Protein AF-A0A520G4I6-F1 (afdb_monomer_lite)

Foldseek 3Di:
DWDADPPPRATHDPPDQAGPPPRDGDPPPPVPPPPPPDDPPPDDPDPPDDDDPCPPPPVVVVVVVVVVVVVVVVCVVVVVVVVVVPPPPPPVVVVVVVVVPPDPDDDDDDDDDDDDDDDDDDDDDDDDDDDDDDDDPDDPDDDDDDDDDDDDDDPDDPPPPDDDDDDDDDDDDDDDPDPDDPPDDPPDQLVVLVPDDPVSSLVSSQVSLPDPSNVPPPVSVVSVVVVVVCVVVPPVVVVPD

Structure (mmCIF, N/CA/C/O backbone):
data_AF-A0A520G4I6-F1
#
_entry.id   AF-A0A520G4I6-F1
#
loop_
_atom_site.group_PDB
_atom_site.id
_atom_site.type_symbol
_atom_site.label_atom_id
_atom_site.label_alt_id
_atom_site.label_comp_id
_atom_site.label_asym_id
_atom_site.label_entity_id
_atom_site.label_seq_id
_atom_site.pdbx_PDB_ins_code
_atom_site.Cartn_x
_atom_site.Cartn_y
_atom_site.Cartn_z
_atom_site.occupancy
_atom_site.B_iso_or_equiv
_atom_site.auth_seq_id
_atom_site.auth_comp_id
_atom_site.auth_asym_id
_atom_site.auth_atom_id
_atom_site.pdbx_PDB_model_num
ATOM 1 N N . MET A 1 1 ? 2.247 8.047 -32.948 1.00 76.88 1 MET A N 1
ATOM 2 C CA . MET A 1 1 ? 1.991 6.633 -33.306 1.00 76.88 1 MET A CA 1
ATOM 3 C C . MET A 1 1 ? 1.927 5.813 -32.008 1.00 76.88 1 MET A C 1
ATOM 5 O O . MET A 1 1 ? 1.990 6.388 -30.924 1.00 76.88 1 MET A O 1
ATOM 9 N N . SER A 1 2 ? 1.639 4.517 -32.052 1.00 90.56 2 SER A N 1
ATOM 10 C CA . SER A 1 2 ? 1.646 3.673 -30.847 1.00 90.56 2 SER A CA 1
ATOM 11 C C . SER A 1 2 ? 2.101 2.284 -31.247 1.00 90.56 2 SER A C 1
ATOM 13 O O . SER A 1 2 ? 1.619 1.784 -32.264 1.00 90.56 2 SER A O 1
ATOM 15 N N . VAL A 1 3 ? 2.956 1.645 -30.451 1.00 93.50 3 VAL A N 1
ATOM 16 C CA . VAL A 1 3 ? 3.490 0.313 -30.762 1.00 93.50 3 VAL A CA 1
ATOM 17 C C . VAL A 1 3 ? 2.710 -0.748 -29.990 1.00 93.50 3 VAL A C 1
ATOM 19 O O . VAL A 1 3 ? 2.592 -0.690 -28.763 1.00 93.50 3 VAL A O 1
ATOM 22 N N . VAL A 1 4 ? 2.152 -1.727 -30.698 1.00 95.19 4 VAL A N 1
ATOM 23 C CA . VAL A 1 4 ? 1.406 -2.839 -30.090 1.00 95.19 4 VAL A CA 1
ATOM 24 C C . VAL A 1 4 ? 2.370 -3.984 -29.788 1.00 95.19 4 VAL A C 1
ATOM 26 O O . VAL A 1 4 ? 3.192 -4.348 -30.621 1.00 95.19 4 VAL A O 1
ATOM 29 N N . CYS A 1 5 ? 2.311 -4.539 -28.578 1.00 95.50 5 CYS A N 1
ATOM 30 C CA . CYS A 1 5 ? 3.187 -5.645 -28.201 1.00 95.50 5 CYS A CA 1
ATOM 31 C C . CYS A 1 5 ? 2.763 -6.952 -28.882 1.00 95.50 5 CYS A C 1
ATOM 33 O O . CYS A 1 5 ? 1.648 -7.420 -28.669 1.00 95.50 5 CYS A O 1
ATOM 35 N N . ASN A 1 6 ? 3.688 -7.604 -29.587 1.00 94.94 6 ASN A N 1
ATOM 36 C CA . ASN A 1 6 ? 3.430 -8.885 -30.258 1.00 94.94 6 ASN A CA 1
ATOM 37 C C . ASN A 1 6 ? 3.168 -10.058 -29.294 1.00 94.94 6 ASN A C 1
ATOM 39 O O . ASN A 1 6 ? 2.663 -11.088 -29.718 1.00 94.94 6 ASN A O 1
ATOM 43 N N . ALA A 1 7 ? 3.513 -9.927 -28.006 1.00 94.94 7 ALA A N 1
ATOM 44 C CA . ALA A 1 7 ? 3.329 -10.998 -27.023 1.00 94.94 7 ALA A CA 1
ATOM 45 C C . ALA A 1 7 ? 1.973 -10.943 -26.304 1.00 94.94 7 ALA A C 1
ATOM 47 O O . ALA A 1 7 ? 1.373 -11.981 -26.057 1.00 94.94 7 ALA A O 1
ATOM 48 N N . CYS A 1 8 ? 1.505 -9.748 -25.928 1.00 96.38 8 CYS A N 1
ATOM 49 C CA . CYS A 1 8 ? 0.290 -9.583 -25.117 1.00 96.38 8 CYS A CA 1
ATOM 50 C C . CYS A 1 8 ? -0.726 -8.600 -25.710 1.00 96.38 8 CYS A C 1
ATOM 52 O O . CYS A 1 8 ? -1.696 -8.253 -25.040 1.00 96.38 8 CYS A O 1
ATOM 54 N N . SER A 1 9 ? -0.513 -8.102 -26.933 1.00 96.00 9 SER A N 1
ATOM 55 C CA . SER A 1 9 ? -1.392 -7.155 -27.644 1.00 96.00 9 SER A CA 1
ATOM 56 C C . SER A 1 9 ? -1.667 -5.821 -26.930 1.00 96.00 9 SER A C 1
ATOM 58 O O . SER A 1 9 ? -2.514 -5.039 -27.351 1.00 96.00 9 SER A O 1
ATOM 60 N N . THR A 1 10 ? -0.920 -5.501 -25.870 1.00 97.00 10 THR A N 1
ATOM 61 C CA . THR A 1 10 ? -1.046 -4.214 -25.175 1.00 97.00 10 THR A CA 1
ATOM 62 C C . THR A 1 10 ? -0.511 -3.083 -26.058 1.00 97.00 10 THR A C 1
ATOM 64 O O . THR A 1 10 ? 0.589 -3.194 -26.607 1.00 97.00 10 THR A O 1
ATOM 67 N N . ARG A 1 11 ? -1.267 -1.985 -26.184 1.00 96.44 11 ARG A N 1
ATOM 68 C CA . ARG A 1 11 ? -0.860 -0.762 -26.895 1.00 96.44 11 ARG A CA 1
ATOM 69 C C . ARG A 1 11 ? 0.094 0.060 -26.016 1.00 96.44 11 ARG A C 1
ATOM 71 O O . ARG A 1 11 ? -0.258 0.416 -24.897 1.00 96.44 11 ARG A O 1
ATOM 78 N N . ASN A 1 12 ? 1.286 0.369 -26.522 1.00 95.62 12 ASN A N 1
ATOM 79 C CA . ASN A 1 12 ? 2.331 1.121 -25.819 1.00 95.62 12 ASN A CA 1
ATOM 80 C C . ASN A 1 12 ? 2.580 2.476 -26.493 1.00 95.62 12 ASN A C 1
ATOM 82 O O . ASN A 1 12 ? 2.242 2.692 -27.660 1.00 95.62 12 ASN A O 1
ATOM 86 N N . ARG A 1 13 ? 3.192 3.394 -25.744 1.00 94.56 13 ARG A N 1
ATOM 87 C CA . ARG A 1 13 ? 3.600 4.716 -26.234 1.00 94.56 13 ARG A CA 1
ATOM 88 C C . ARG A 1 13 ? 4.773 4.586 -27.214 1.00 94.56 13 ARG A C 1
ATOM 90 O O . ARG A 1 13 ? 5.622 3.714 -27.035 1.00 94.56 13 ARG A O 1
ATOM 97 N N . ASP A 1 14 ? 4.845 5.457 -28.218 1.00 89.19 14 ASP A N 1
ATOM 98 C CA . ASP A 1 14 ? 6.021 5.527 -29.093 1.00 89.19 14 ASP A CA 1
ATOM 99 C C . ASP A 1 14 ? 7.285 5.806 -28.281 1.00 89.19 14 ASP A C 1
ATOM 101 O O . ASP A 1 14 ? 7.300 6.699 -27.433 1.00 89.19 14 ASP A O 1
ATOM 105 N N . GLY A 1 15 ? 8.335 5.020 -28.520 1.00 85.69 15 GLY A N 1
ATOM 106 C CA . GLY A 1 15 ? 9.592 5.092 -27.772 1.00 85.69 15 GLY A CA 1
ATOM 107 C C . GLY A 1 15 ? 9.616 4.286 -26.468 1.00 85.69 15 GLY A C 1
ATOM 108 O O . GLY A 1 15 ? 10.622 4.320 -25.756 1.00 85.69 15 GLY A O 1
ATOM 109 N N . ALA A 1 16 ? 8.557 3.538 -26.136 1.00 92.38 16 ALA A N 1
ATOM 110 C CA . ALA A 1 16 ? 8.596 2.602 -25.016 1.00 92.38 16 ALA A CA 1
ATOM 111 C C . ALA A 1 16 ? 9.631 1.491 -25.276 1.00 92.38 16 ALA A C 1
ATOM 113 O O . ALA A 1 16 ? 9.552 0.768 -26.267 1.00 92.38 16 ALA A O 1
ATOM 114 N N . LYS A 1 17 ? 10.592 1.333 -24.358 1.00 93.81 17 LYS A N 1
ATOM 115 C CA . LYS A 1 17 ? 11.604 0.262 -24.424 1.00 93.81 17 LYS A CA 1
ATOM 116 C C . LYS A 1 17 ? 11.034 -1.106 -24.026 1.00 93.81 17 LYS A C 1
ATOM 118 O O . LYS A 1 17 ? 11.514 -2.136 -24.499 1.00 93.81 17 LYS A O 1
ATOM 123 N N . PHE A 1 18 ? 10.005 -1.107 -23.175 1.00 95.31 18 PHE A N 1
ATOM 124 C CA . PHE A 1 18 ? 9.371 -2.295 -22.603 1.00 95.31 18 PHE A CA 1
ATOM 125 C C . PHE A 1 18 ? 7.849 -2.188 -22.666 1.00 95.31 18 PHE A C 1
ATOM 127 O O . PHE A 1 18 ? 7.294 -1.088 -22.619 1.00 95.31 18 PHE A O 1
ATOM 134 N N . CYS A 1 19 ? 7.174 -3.332 -22.775 1.00 96.44 19 CYS A N 1
ATOM 135 C CA . CYS A 1 19 ? 5.722 -3.376 -22.817 1.00 96.44 19 CYS A CA 1
ATOM 136 C C . CYS A 1 19 ? 5.123 -3.196 -21.419 1.00 96.44 19 CYS A C 1
ATOM 138 O O . CYS A 1 19 ? 5.511 -3.905 -20.494 1.00 96.44 19 CYS A O 1
ATOM 140 N N . LEU A 1 20 ? 4.119 -2.327 -21.284 1.00 96.50 20 LEU A N 1
ATOM 141 C CA . LEU A 1 20 ? 3.404 -2.109 -20.021 1.00 96.50 20 LEU A CA 1
ATOM 142 C C . LEU A 1 20 ? 2.655 -3.352 -19.513 1.00 96.50 20 LEU A C 1
ATOM 144 O O . LEU A 1 20 ? 2.484 -3.500 -18.311 1.00 96.50 20 LEU A O 1
ATOM 148 N N . GLY A 1 21 ? 2.207 -4.236 -20.410 1.00 96.56 21 GLY A N 1
ATOM 149 C CA . GLY A 1 21 ? 1.429 -5.417 -20.030 1.00 96.56 21 GLY A CA 1
ATOM 150 C C . GLY A 1 21 ? 2.285 -6.593 -19.559 1.00 96.56 21 GLY A C 1
ATOM 151 O O . GLY A 1 21 ? 1.969 -7.225 -18.561 1.00 96.56 21 GLY A O 1
ATOM 152 N N . CYS A 1 22 ? 3.366 -6.908 -20.280 1.00 96.12 22 CYS A N 1
ATOM 153 C CA . CYS A 1 22 ? 4.157 -8.125 -20.042 1.00 96.12 22 CYS A CA 1
ATOM 154 C C . CYS A 1 22 ? 5.646 -7.880 -19.759 1.00 96.12 22 CYS A C 1
ATOM 156 O O . CYS A 1 22 ? 6.406 -8.840 -19.668 1.00 96.12 22 CYS A O 1
ATOM 158 N N . ALA A 1 23 ? 6.081 -6.618 -19.691 1.00 96.44 23 ALA A N 1
ATOM 159 C CA . ALA A 1 23 ? 7.468 -6.202 -19.462 1.00 96.44 23 ALA A CA 1
ATOM 160 C C . ALA A 1 23 ? 8.515 -6.715 -20.479 1.00 96.44 23 ALA A C 1
ATOM 162 O O . ALA A 1 23 ? 9.711 -6.487 -20.301 1.00 96.44 23 ALA A O 1
ATOM 163 N N . ARG A 1 24 ? 8.111 -7.356 -21.587 1.00 94.88 24 ARG A N 1
ATOM 164 C CA . ARG A 1 24 ? 9.044 -7.749 -22.658 1.00 94.88 24 ARG A CA 1
ATOM 165 C C . ARG A 1 24 ? 9.550 -6.531 -23.434 1.00 94.88 24 ARG A C 1
ATOM 167 O O . ARG A 1 24 ? 8.826 -5.549 -23.614 1.00 94.88 24 ARG A O 1
ATOM 174 N N . ARG A 1 25 ? 10.792 -6.615 -23.920 1.00 94.31 25 ARG A N 1
ATOM 175 C CA . ARG A 1 25 ? 11.421 -5.601 -24.780 1.00 94.31 25 ARG A CA 1
ATOM 176 C C . ARG A 1 25 ? 10.700 -5.533 -26.130 1.00 94.31 25 ARG A C 1
ATOM 178 O O . ARG A 1 25 ? 10.407 -6.578 -26.710 1.00 94.31 25 ARG A O 1
ATOM 185 N N . LEU A 1 26 ? 10.407 -4.327 -26.622 1.00 94.69 26 LEU A N 1
ATOM 186 C CA . LEU A 1 26 ? 9.792 -4.158 -27.943 1.00 94.69 26 LEU A CA 1
ATOM 187 C C . LEU A 1 26 ? 10.872 -4.236 -29.044 1.00 94.69 26 LEU A C 1
ATOM 189 O O . LEU A 1 26 ? 11.939 -3.641 -28.871 1.00 94.69 26 LEU A O 1
ATOM 193 N N . PRO A 1 27 ? 10.624 -4.972 -30.145 1.00 81.19 27 PRO A N 1
ATOM 194 C CA . PRO A 1 27 ? 11.639 -5.291 -31.155 1.00 81.19 27 PRO A CA 1
ATOM 195 C C . PRO A 1 27 ? 12.125 -4.085 -31.976 1.00 81.19 27 PRO A C 1
ATOM 197 O O . PRO A 1 27 ? 13.248 -4.116 -32.464 1.00 81.19 27 PRO A O 1
ATOM 200 N N . ASP A 1 28 ? 11.354 -2.998 -32.052 1.00 72.94 28 ASP A N 1
ATOM 201 C CA . ASP A 1 28 ? 11.664 -1.854 -32.926 1.00 72.94 28 ASP A CA 1
ATOM 202 C C . ASP A 1 28 ? 12.416 -0.707 -32.242 1.00 72.94 28 ASP A C 1
ATOM 204 O O . ASP A 1 28 ? 12.567 0.375 -32.810 1.00 72.94 28 ASP A O 1
ATOM 208 N N . PHE A 1 29 ? 12.932 -0.913 -31.027 1.00 70.81 29 PHE A N 1
ATOM 209 C CA . PHE A 1 29 ? 13.867 0.052 -30.449 1.00 70.81 29 PHE A CA 1
ATOM 210 C C . PHE A 1 29 ? 15.261 -0.166 -31.048 1.00 70.81 29 PHE A C 1
ATOM 212 O O . PHE A 1 29 ? 16.173 -0.655 -30.375 1.00 70.81 29 PHE A O 1
ATOM 219 N N . VAL A 1 30 ? 15.423 0.184 -32.326 1.00 68.38 30 VAL A N 1
ATOM 220 C CA . VAL A 1 30 ? 16.742 0.450 -32.898 1.00 68.38 30 VAL A CA 1
ATOM 221 C C . VAL A 1 30 ? 17.208 1.747 -32.235 1.00 68.38 30 VAL A C 1
ATOM 223 O O . VAL A 1 30 ? 16.571 2.781 -32.447 1.00 68.38 30 VAL A O 1
ATOM 226 N N . PRO A 1 31 ? 18.254 1.742 -31.384 1.00 63.41 31 PRO A N 1
ATOM 227 C CA . PRO A 1 31 ? 18.898 2.992 -31.026 1.00 63.41 31 PRO A CA 1
ATOM 228 C C . PRO A 1 31 ? 19.377 3.586 -32.348 1.00 63.41 31 PRO A C 1
ATOM 230 O O . PRO A 1 31 ? 20.293 3.051 -32.969 1.00 63.41 31 PRO A O 1
ATOM 233 N N . GLY A 1 32 ? 18.691 4.621 -32.836 1.00 61.25 32 GLY A N 1
ATOM 234 C CA . GLY A 1 32 ? 19.158 5.345 -34.009 1.00 61.25 32 GLY A CA 1
ATOM 235 C C . GLY A 1 32 ? 20.618 5.742 -33.780 1.00 61.25 32 GLY A C 1
ATOM 236 O O . GLY A 1 32 ? 20.997 5.962 -32.621 1.00 61.25 32 GLY A O 1
ATOM 237 N N . PRO A 1 33 ? 21.452 5.802 -34.834 1.00 61.28 33 PRO A N 1
ATOM 238 C CA . PRO A 1 33 ? 22.791 6.343 -34.689 1.00 61.28 33 PRO A CA 1
ATOM 239 C C . PRO A 1 33 ? 22.634 7.710 -34.037 1.00 61.28 33 PRO A C 1
ATOM 241 O O . PRO A 1 33 ? 21.914 8.575 -34.541 1.00 61.28 33 PRO A O 1
ATOM 244 N N . VAL A 1 34 ? 23.222 7.855 -32.855 1.00 57.81 34 VAL A N 1
ATOM 245 C CA . VAL A 1 34 ? 23.291 9.128 -32.158 1.00 57.81 34 VAL A CA 1
ATOM 246 C C . VAL A 1 34 ? 24.143 10.006 -33.060 1.00 57.81 34 VAL A C 1
ATOM 248 O O . VAL A 1 34 ? 25.364 9.934 -33.029 1.00 57.81 34 VAL A O 1
ATOM 251 N N . VAL A 1 35 ? 23.504 1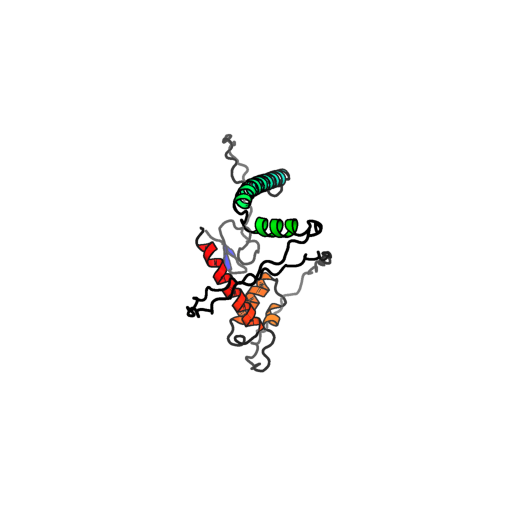0.756 -33.955 1.00 55.53 35 VAL A N 1
ATOM 252 C CA . VAL A 1 35 ? 24.179 11.816 -34.690 1.00 55.53 35 VAL A CA 1
ATOM 253 C C . VAL A 1 35 ? 24.552 12.841 -33.627 1.00 55.53 35 VAL A C 1
ATOM 255 O O . VAL A 1 35 ? 23.703 13.578 -33.123 1.00 55.53 35 VAL A O 1
ATOM 258 N N . GLU A 1 36 ? 25.819 12.797 -33.224 1.00 54.50 36 GLU A N 1
ATOM 259 C CA . GLU A 1 36 ? 26.544 13.814 -32.468 1.00 54.50 36 GLU A CA 1
ATOM 260 C C . GLU A 1 36 ? 26.511 15.134 -33.248 1.00 54.50 36 GLU A C 1
ATOM 262 O O . GLU A 1 36 ? 27.463 15.555 -33.890 1.00 54.50 36 GLU A O 1
ATOM 267 N N . ALA A 1 37 ? 25.360 15.789 -33.229 1.00 54.38 37 ALA A N 1
ATOM 268 C CA . ALA A 1 37 ? 25.197 17.165 -33.656 1.00 54.38 37 ALA A CA 1
ATOM 269 C C . ALA A 1 37 ? 24.437 17.886 -32.547 1.00 54.38 37 ALA A C 1
ATOM 271 O O . ALA A 1 37 ? 23.300 18.329 -32.707 1.00 54.38 37 ALA A O 1
ATOM 272 N N . TRP A 1 38 ? 25.061 17.941 -31.370 1.00 53.41 38 TRP A N 1
ATOM 273 C CA . TRP A 1 38 ? 24.644 18.887 -30.349 1.00 53.41 38 TRP A CA 1
ATOM 274 C C . TRP A 1 38 ? 25.046 20.284 -30.841 1.00 53.41 38 TRP A C 1
ATOM 276 O O . TRP A 1 38 ? 26.231 20.510 -31.095 1.00 53.41 38 TRP A O 1
ATOM 286 N N . PRO A 1 39 ? 24.103 21.228 -31.010 1.00 62.28 39 PRO A N 1
ATOM 287 C CA . PRO A 1 39 ? 24.468 22.624 -31.203 1.00 62.28 39 PRO A CA 1
ATOM 288 C C . PRO A 1 39 ? 25.253 23.113 -29.973 1.00 62.28 39 PRO A C 1
ATOM 290 O O . PRO A 1 39 ? 25.031 22.595 -28.871 1.00 62.28 39 PRO A O 1
ATOM 293 N N . PRO A 1 40 ? 26.156 24.103 -30.121 1.00 55.62 40 PRO A N 1
ATOM 294 C CA . PRO A 1 40 ? 26.860 24.682 -28.987 1.00 55.62 40 PRO A CA 1
ATOM 295 C C . PRO A 1 40 ? 25.833 25.133 -27.952 1.00 55.62 40 PRO A C 1
ATOM 297 O O . PRO A 1 40 ? 24.945 25.943 -28.227 1.00 55.62 40 PRO A O 1
ATOM 300 N N . VAL A 1 41 ? 25.936 24.534 -26.769 1.00 54.97 41 VAL A N 1
ATOM 301 C CA . VAL A 1 41 ? 25.097 24.816 -25.613 1.00 54.97 41 VAL A CA 1
ATOM 302 C C . VAL A 1 41 ? 25.326 26.275 -25.239 1.00 54.97 41 VAL A C 1
ATOM 304 O O . VAL A 1 41 ? 26.306 26.624 -24.587 1.00 54.97 41 VAL A O 1
ATOM 307 N N . VAL A 1 42 ? 24.421 27.146 -25.678 1.00 61.56 42 VAL A N 1
ATOM 308 C CA . VAL A 1 42 ? 24.305 28.492 -25.127 1.00 61.56 42 VAL A CA 1
ATOM 309 C C . VAL A 1 42 ? 23.925 28.302 -23.664 1.00 61.56 42 VAL A C 1
ATOM 311 O O . VAL A 1 42 ? 22.865 27.743 -23.371 1.00 61.56 42 VAL A O 1
ATOM 314 N N . ALA A 1 43 ? 24.823 28.698 -22.760 1.00 47.88 43 ALA A N 1
ATOM 315 C CA . ALA A 1 43 ? 24.643 28.622 -21.318 1.00 47.88 43 ALA A CA 1
ATOM 316 C C . ALA A 1 43 ? 23.304 29.263 -20.931 1.00 47.88 43 ALA A C 1
ATOM 318 O O . ALA A 1 43 ? 23.140 30.483 -20.923 1.00 47.88 43 ALA A O 1
ATOM 319 N N . ARG A 1 44 ? 22.314 28.413 -20.659 1.00 49.53 44 ARG A N 1
ATOM 320 C CA . ARG A 1 44 ? 21.024 28.820 -20.120 1.00 49.53 44 ARG A CA 1
ATOM 321 C C . ARG A 1 44 ? 21.224 28.944 -18.608 1.00 49.53 44 ARG A C 1
ATOM 323 O O . ARG A 1 44 ? 21.682 27.970 -18.013 1.00 49.53 44 ARG A O 1
ATOM 330 N N . PRO A 1 45 ? 20.924 30.098 -17.991 1.00 56.47 45 PRO A N 1
ATOM 331 C CA . PRO A 1 45 ? 21.082 30.263 -16.555 1.00 56.47 45 PRO A CA 1
ATOM 332 C C . PRO A 1 45 ? 20.224 29.232 -15.823 1.00 56.47 45 PRO A C 1
ATOM 334 O O . PRO A 1 45 ? 19.083 28.966 -16.219 1.00 56.47 45 PRO A O 1
ATOM 337 N N . ASP A 1 46 ? 20.826 28.651 -14.790 1.00 52.25 46 ASP A N 1
ATOM 338 C CA . ASP A 1 46 ? 20.299 27.624 -13.902 1.00 52.25 46 ASP A CA 1
ATOM 339 C C . ASP A 1 46 ? 18.790 27.732 -13.661 1.00 52.25 46 ASP A C 1
ATOM 341 O O . ASP A 1 46 ? 18.298 28.487 -12.824 1.00 52.25 46 ASP A O 1
ATOM 345 N N . ARG A 1 47 ? 18.034 26.889 -14.362 1.00 48.81 47 ARG A N 1
ATOM 346 C CA . ARG A 1 47 ? 16.742 26.397 -13.878 1.00 48.81 47 ARG A CA 1
ATOM 347 C C . ARG A 1 47 ? 16.921 24.942 -13.481 1.00 48.81 47 ARG A C 1
ATOM 349 O O . ARG A 1 47 ? 16.383 24.030 -14.102 1.00 48.81 47 ARG A O 1
ATOM 356 N N . GLY A 1 48 ? 17.727 24.748 -12.442 1.00 57.09 48 GLY A N 1
ATOM 357 C CA . GLY A 1 48 ? 17.864 23.490 -11.724 1.00 57.09 48 GLY A CA 1
ATOM 358 C C . GLY A 1 48 ? 16.637 23.230 -10.861 1.00 57.09 48 GLY A C 1
ATOM 359 O O . GLY A 1 48 ? 16.682 23.404 -9.650 1.00 57.09 48 GLY A O 1
ATOM 360 N N . VAL A 1 49 ? 15.530 22.822 -11.476 1.00 54.66 49 VAL A N 1
ATOM 361 C CA . VAL A 1 49 ? 14.397 22.234 -10.758 1.00 54.66 49 VAL A CA 1
ATOM 362 C C . VAL A 1 49 ? 13.887 21.090 -11.634 1.00 54.66 49 VAL A C 1
ATOM 364 O O . VAL A 1 49 ? 13.406 21.332 -12.735 1.00 54.66 49 VAL A O 1
ATOM 367 N N . LEU A 1 50 ? 13.983 19.854 -11.124 1.00 57.72 50 LEU A N 1
ATOM 368 C CA . LEU A 1 50 ? 13.317 18.629 -11.617 1.00 57.72 50 LEU A CA 1
ATOM 369 C C . LEU A 1 50 ? 14.065 17.723 -12.616 1.00 57.72 50 LEU A C 1
ATOM 371 O O . LEU A 1 50 ? 13.437 17.142 -13.500 1.00 57.72 50 LEU A O 1
ATOM 375 N N . ALA A 1 51 ? 15.367 17.484 -12.447 1.00 52.75 51 ALA A N 1
ATOM 376 C CA . ALA A 1 51 ? 16.000 16.323 -13.083 1.00 52.75 51 ALA A CA 1
ATOM 377 C C . ALA A 1 51 ? 16.918 15.576 -12.106 1.00 52.75 51 ALA A C 1
ATOM 379 O O . ALA A 1 51 ? 17.847 16.155 -11.554 1.00 52.75 51 ALA A O 1
ATOM 380 N N . LEU A 1 52 ? 16.642 14.275 -11.963 1.00 54.50 52 LEU A N 1
ATOM 381 C CA . LEU A 1 52 ? 17.225 13.274 -11.059 1.00 54.50 52 LEU A CA 1
ATOM 382 C C . LEU A 1 52 ? 16.739 13.346 -9.605 1.00 54.50 52 LEU A C 1
ATOM 384 O O . LEU A 1 52 ? 17.166 14.191 -8.825 1.00 54.50 52 LEU A O 1
ATOM 388 N N . LEU A 1 53 ? 15.872 12.392 -9.240 1.00 57.09 53 LEU A N 1
ATOM 389 C CA . LEU A 1 53 ? 15.512 12.093 -7.854 1.00 57.09 53 LEU A CA 1
ATOM 390 C C . LEU A 1 53 ? 16.806 11.829 -7.062 1.00 57.09 53 LEU A C 1
ATOM 392 O O . LEU A 1 53 ? 17.478 10.829 -7.315 1.00 57.09 53 LEU A O 1
ATOM 396 N N . PRO A 1 54 ? 17.187 12.709 -6.123 1.00 56.31 54 PRO A N 1
ATOM 397 C CA . PRO A 1 54 ? 18.503 12.706 -5.490 1.00 56.31 54 PRO A CA 1
ATOM 398 C C . PRO A 1 54 ? 18.637 11.647 -4.383 1.00 56.31 54 PRO A C 1
ATOM 400 O O . PRO A 1 54 ? 19.424 11.830 -3.462 1.00 56.31 54 PRO A O 1
ATOM 403 N N . ALA A 1 55 ? 17.904 10.534 -4.460 1.00 61.44 55 ALA A N 1
ATOM 404 C CA . ALA A 1 55 ? 17.895 9.502 -3.421 1.00 61.44 55 ALA A CA 1
ATOM 405 C C . ALA A 1 55 ? 19.262 8.808 -3.235 1.00 61.44 55 ALA A C 1
ATOM 407 O O . ALA A 1 55 ? 19.537 8.267 -2.166 1.00 61.44 55 ALA A O 1
ATOM 408 N N . GLU A 1 56 ? 20.139 8.855 -4.243 1.00 73.31 56 GLU A N 1
ATOM 409 C CA . GLU A 1 56 ? 21.467 8.225 -4.199 1.00 73.31 56 GLU A CA 1
ATOM 410 C C . GLU A 1 56 ? 22.560 9.115 -3.587 1.00 73.31 56 GLU A C 1
ATOM 412 O O . GLU A 1 56 ? 23.658 8.638 -3.302 1.00 73.31 56 GLU A O 1
ATOM 417 N N . LYS A 1 57 ? 22.303 10.410 -3.360 1.00 84.25 57 LYS A N 1
ATOM 418 C CA . LYS A 1 57 ? 23.331 11.315 -2.828 1.00 84.25 57 LYS A CA 1
ATOM 419 C C . LYS A 1 57 ? 23.276 11.327 -1.296 1.00 84.25 57 LYS A C 1
ATOM 421 O O . LYS A 1 57 ? 22.216 11.615 -0.744 1.00 84.25 57 LYS A O 1
ATOM 426 N N . PRO A 1 58 ? 24.397 11.136 -0.572 1.00 86.44 58 PRO A N 1
ATOM 427 C CA . PRO A 1 58 ? 24.401 11.212 0.896 1.00 86.44 58 PRO A CA 1
ATOM 428 C C . PRO A 1 58 ? 23.929 12.583 1.409 1.00 86.44 58 PRO A C 1
ATOM 430 O O . PRO A 1 58 ? 23.273 12.673 2.443 1.00 86.44 58 PRO A O 1
ATOM 433 N N . ALA A 1 59 ? 24.169 13.647 0.637 1.00 85.75 59 ALA A N 1
ATOM 434 C CA . ALA A 1 59 ? 23.679 14.991 0.930 1.00 85.75 59 ALA A CA 1
ATOM 435 C C . ALA A 1 59 ? 22.141 15.082 1.007 1.00 85.75 59 ALA A C 1
ATOM 437 O O . ALA A 1 59 ? 21.619 15.870 1.792 1.00 85.75 59 ALA A O 1
ATOM 438 N N . PHE A 1 60 ? 21.413 14.266 0.237 1.00 89.31 60 PHE A N 1
ATOM 439 C CA . PHE A 1 60 ? 19.951 14.232 0.286 1.00 89.31 60 PHE A CA 1
ATOM 440 C C . PHE A 1 60 ? 19.445 13.691 1.623 1.00 89.31 60 PHE A C 1
ATOM 442 O O . PHE A 1 60 ? 18.571 14.298 2.233 1.00 89.31 60 PHE A O 1
ATOM 449 N N . TRP A 1 61 ? 20.034 12.599 2.115 1.00 92.62 61 TRP A N 1
ATOM 450 C CA . TRP A 1 61 ? 19.652 12.003 3.397 1.00 92.62 61 TRP A CA 1
ATOM 451 C C . TRP A 1 61 ? 19.949 12.924 4.578 1.00 92.62 61 TRP A C 1
ATOM 453 O O . TRP A 1 61 ? 19.139 13.019 5.496 1.00 92.62 61 TRP A O 1
ATOM 463 N N . ILE A 1 62 ? 21.063 13.658 4.526 1.00 94.81 62 ILE A N 1
ATOM 464 C CA . ILE A 1 62 ? 21.392 14.667 5.541 1.00 94.81 62 ILE A CA 1
ATOM 465 C C . ILE A 1 62 ? 20.365 15.806 5.519 1.00 94.81 62 ILE A C 1
ATOM 467 O O . ILE A 1 62 ? 19.838 16.174 6.568 1.00 94.81 62 ILE A O 1
ATOM 471 N N . ALA A 1 63 ? 20.040 16.336 4.335 1.00 91.00 63 ALA A N 1
ATOM 472 C CA . ALA A 1 63 ? 19.044 17.398 4.199 1.00 91.00 63 ALA A CA 1
ATOM 473 C C . ALA A 1 63 ? 17.651 16.946 4.673 1.00 91.00 63 ALA A C 1
ATOM 475 O O . ALA A 1 63 ? 16.980 17.67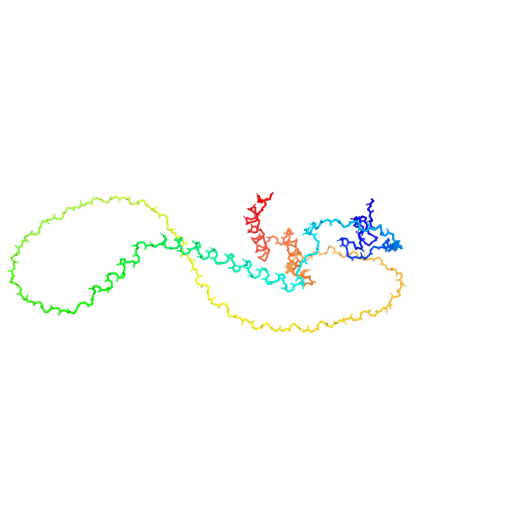6 5.402 1.00 91.00 63 ALA A O 1
ATOM 476 N N . LEU A 1 64 ? 17.243 15.723 4.322 1.00 94.12 64 LEU A N 1
ATOM 477 C CA . LEU A 1 64 ? 15.986 15.127 4.773 1.00 94.12 64 LEU A CA 1
ATOM 478 C C . LEU A 1 64 ? 15.969 14.925 6.296 1.00 94.12 64 LEU A C 1
ATOM 480 O O . LEU A 1 64 ? 14.975 15.244 6.944 1.00 94.12 64 LEU A O 1
ATOM 484 N N . GLY A 1 65 ? 17.074 14.452 6.880 1.00 96.31 65 GLY A N 1
ATOM 485 C CA . GLY A 1 65 ? 17.216 14.298 8.329 1.00 96.31 65 GLY A CA 1
ATOM 486 C C . GLY A 1 65 ? 17.094 15.629 9.077 1.00 96.31 65 GLY A C 1
ATOM 487 O O . GLY A 1 65 ? 16.355 15.715 10.058 1.00 96.31 65 GLY A O 1
ATOM 488 N N . LEU A 1 66 ? 17.747 16.686 8.581 1.00 97.69 66 LEU A N 1
ATOM 489 C CA . LEU A 1 66 ? 17.628 18.036 9.145 1.00 97.69 66 LEU A CA 1
ATOM 490 C C . LEU A 1 66 ? 16.203 18.589 9.031 1.00 97.69 66 LEU A C 1
ATOM 492 O O . LEU A 1 66 ? 15.717 19.205 9.979 1.00 97.69 66 LEU A O 1
ATOM 496 N N . LEU A 1 67 ? 15.517 18.336 7.913 1.00 96.88 67 LEU A N 1
ATOM 497 C CA . LEU A 1 67 ? 14.121 18.735 7.724 1.00 96.88 67 LEU A CA 1
ATOM 498 C C . LEU A 1 67 ? 13.201 18.061 8.754 1.00 96.88 67 LEU A C 1
ATOM 500 O O . LEU A 1 67 ? 12.419 18.741 9.416 1.00 96.88 67 LEU A O 1
ATOM 504 N N . VAL A 1 68 ? 13.316 16.739 8.922 1.00 97.19 68 VAL A N 1
ATOM 505 C CA . VAL A 1 68 ? 12.512 15.978 9.896 1.00 97.19 68 VAL A CA 1
ATOM 506 C C . VAL A 1 68 ? 12.786 16.457 11.322 1.00 97.19 68 VAL A C 1
ATOM 508 O O . VAL A 1 68 ? 11.847 16.635 12.096 1.00 97.19 68 VAL A O 1
ATOM 511 N N . LEU A 1 69 ? 14.049 16.729 11.665 1.00 98.25 69 LEU A N 1
ATOM 512 C CA . LEU A 1 69 ? 14.420 17.260 12.977 1.00 98.25 69 LEU A CA 1
ATOM 513 C C . LEU A 1 69 ? 13.834 18.660 13.220 1.00 98.25 69 LEU A C 1
ATOM 515 O O . LEU A 1 69 ? 13.296 18.917 14.297 1.00 98.25 69 LEU A O 1
ATOM 519 N N . ALA A 1 70 ? 13.872 19.540 12.216 1.00 98.06 70 ALA A N 1
ATOM 520 C CA . ALA A 1 70 ? 13.269 20.868 12.297 1.00 98.06 70 ALA A CA 1
ATOM 521 C C . ALA A 1 70 ? 11.741 20.797 12.467 1.00 98.06 70 ALA A C 1
ATOM 523 O O . ALA A 1 70 ? 11.185 21.472 13.336 1.00 98.06 70 ALA A O 1
ATOM 524 N N . MET A 1 71 ? 11.066 19.935 11.697 1.00 98.12 71 MET A N 1
ATOM 525 C CA . MET A 1 71 ? 9.625 19.699 11.841 1.00 98.12 71 MET A CA 1
ATOM 526 C C . MET A 1 71 ? 9.275 19.116 13.215 1.00 98.12 71 MET A C 1
ATOM 528 O O . MET A 1 71 ? 8.314 19.564 13.838 1.00 98.12 71 MET A O 1
ATOM 532 N N . GLY A 1 72 ? 10.068 18.168 13.721 1.00 97.75 72 GLY A N 1
ATOM 533 C CA . GLY A 1 72 ? 9.891 17.593 15.054 1.00 97.75 72 GLY A CA 1
ATOM 534 C C . GLY A 1 72 ? 10.047 18.632 16.164 1.00 97.75 72 GLY A C 1
ATOM 535 O O . GLY A 1 72 ? 9.203 18.709 17.055 1.00 97.75 72 GLY A O 1
ATOM 536 N N . ALA A 1 73 ? 11.069 19.487 16.087 1.00 97.62 73 ALA A N 1
ATOM 537 C CA . ALA A 1 73 ? 11.281 20.562 17.056 1.00 97.62 73 ALA A CA 1
ATOM 538 C C . ALA A 1 73 ? 10.137 21.589 17.042 1.00 97.62 73 ALA A C 1
ATOM 540 O O . ALA A 1 73 ? 9.660 21.986 18.106 1.00 97.62 73 ALA A O 1
ATOM 541 N N . ALA A 1 74 ? 9.651 21.969 15.856 1.00 96.94 74 ALA A N 1
ATOM 542 C CA . ALA A 1 74 ? 8.493 22.850 15.716 1.00 96.94 74 ALA A CA 1
ATOM 543 C C . ALA A 1 74 ? 7.214 22.211 16.283 1.00 96.94 74 ALA A C 1
ATOM 545 O O . ALA A 1 74 ? 6.481 22.866 17.025 1.00 96.94 74 ALA A O 1
ATOM 546 N N . PHE A 1 75 ? 6.971 20.927 15.997 1.00 96.62 75 PHE A N 1
ATOM 547 C CA . PHE A 1 75 ? 5.815 20.194 16.518 1.00 96.62 75 PHE A CA 1
ATOM 548 C C . PHE A 1 75 ? 5.852 20.091 18.044 1.00 96.62 75 PHE A C 1
ATOM 550 O O . PHE A 1 75 ? 4.870 20.410 18.706 1.00 96.62 75 PHE A O 1
ATOM 557 N N . ILE A 1 76 ? 6.997 19.714 18.615 1.00 96.25 76 ILE A N 1
ATOM 558 C CA . ILE A 1 76 ? 7.192 19.637 20.066 1.00 96.25 76 ILE A CA 1
ATOM 559 C C . ILE A 1 76 ? 7.014 21.026 20.701 1.00 96.25 76 ILE A C 1
ATOM 561 O O . ILE A 1 76 ? 6.274 21.171 21.676 1.00 96.25 76 ILE A O 1
ATOM 565 N N . GLY A 1 77 ? 7.634 22.056 20.122 1.00 95.19 77 GLY A N 1
ATOM 566 C CA . GLY A 1 77 ? 7.528 23.441 20.581 1.00 95.19 77 GLY A CA 1
ATOM 567 C C . GLY A 1 77 ? 6.102 23.995 20.534 1.00 95.19 77 GLY A C 1
ATOM 568 O O . GLY A 1 77 ? 5.733 24.757 21.421 1.00 95.19 77 GLY A O 1
ATOM 569 N N . TRP A 1 78 ? 5.285 23.578 19.562 1.00 95.06 78 TRP A N 1
ATOM 570 C CA . TRP A 1 78 ? 3.851 23.885 19.500 1.00 95.06 78 TRP A CA 1
ATOM 571 C C . TRP A 1 78 ? 3.037 23.063 20.511 1.00 95.06 78 TRP A C 1
ATOM 573 O O . TRP A 1 78 ? 2.121 23.576 21.160 1.00 95.06 78 TRP A O 1
ATOM 583 N N . TYR A 1 79 ? 3.354 21.774 20.651 1.00 93.69 79 TYR A N 1
ATOM 584 C CA . TYR A 1 79 ? 2.582 20.826 21.451 1.00 93.69 79 TYR A CA 1
ATOM 585 C C . TYR A 1 79 ? 2.706 21.087 22.955 1.00 93.69 79 TYR A C 1
ATOM 587 O O . TYR A 1 79 ? 1.715 20.990 23.672 1.00 93.69 79 TYR A O 1
ATOM 595 N N . PHE A 1 80 ? 3.885 21.467 23.457 1.00 91.06 80 PHE A N 1
ATOM 596 C CA . PHE A 1 80 ? 4.087 21.737 24.888 1.00 91.06 80 PHE A CA 1
ATOM 597 C C . PHE A 1 80 ? 3.226 22.896 25.443 1.00 91.06 80 PHE A C 1
ATOM 599 O O . PHE A 1 80 ? 2.634 22.727 26.512 1.00 91.06 80 PHE A O 1
ATOM 606 N N . PRO A 1 81 ? 3.104 24.053 24.764 1.00 88.62 81 PRO A N 1
ATOM 607 C CA . PRO A 1 81 ? 2.146 25.103 25.116 1.00 88.62 81 PRO A CA 1
ATOM 608 C C . PRO A 1 81 ? 0.689 24.627 25.085 1.00 88.62 81 PRO A C 1
ATOM 610 O O . PRO A 1 81 ? -0.053 24.892 26.028 1.00 88.62 81 PRO A O 1
ATOM 613 N N . MET A 1 82 ? 0.294 23.871 24.053 1.00 85.62 82 MET A N 1
ATOM 614 C CA . MET A 1 82 ? -1.043 23.265 23.957 1.00 85.62 82 MET A CA 1
ATOM 615 C C . MET A 1 82 ? -1.320 22.332 25.145 1.00 85.62 82 MET A C 1
ATOM 617 O O . MET A 1 82 ? -2.315 22.496 25.843 1.00 85.62 82 MET A O 1
ATOM 621 N N . ALA A 1 83 ? -0.401 21.414 25.448 1.00 81.31 83 ALA A N 1
ATOM 622 C CA . ALA A 1 83 ? -0.518 20.469 26.558 1.00 81.31 83 ALA A CA 1
ATOM 623 C C . ALA A 1 83 ? -0.540 21.154 27.937 1.00 81.31 83 ALA A C 1
ATOM 625 O O . ALA A 1 83 ? -1.179 20.652 28.860 1.00 81.31 83 ALA A O 1
ATOM 626 N N . ARG A 1 84 ? 0.110 22.317 28.092 1.00 80.44 84 ARG A N 1
ATOM 627 C CA . ARG A 1 84 ? 0.000 23.134 29.314 1.00 80.44 84 ARG A CA 1
ATOM 628 C C . ARG A 1 84 ? -1.382 23.762 29.482 1.00 80.44 84 ARG A C 1
ATOM 630 O O . ARG A 1 84 ? -1.837 23.877 30.614 1.00 80.44 84 ARG A O 1
ATOM 637 N N . ASN A 1 85 ? -2.060 24.116 28.395 1.00 75.56 85 ASN A N 1
ATOM 638 C CA . ASN A 1 85 ? -3.434 24.619 28.465 1.00 75.56 85 ASN A CA 1
ATOM 639 C C . ASN A 1 85 ? -4.445 23.507 28.797 1.00 75.56 85 ASN A C 1
ATOM 641 O O . ASN A 1 85 ? -5.505 23.793 29.339 1.00 75.56 85 ASN A O 1
ATOM 645 N N . PHE A 1 86 ? -4.088 22.240 28.562 1.00 70.12 86 PHE A N 1
ATOM 646 C 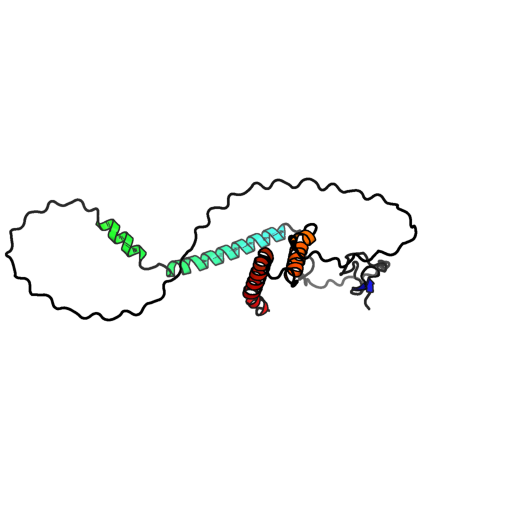CA . PHE A 1 86 ? -4.858 21.065 28.986 1.00 70.12 86 PHE A CA 1
ATOM 647 C C . PHE A 1 86 ? -4.506 20.568 30.393 1.00 70.12 86 PHE A C 1
ATOM 649 O O . PHE A 1 86 ? -4.740 19.399 30.704 1.00 70.12 86 PHE A O 1
ATOM 656 N N . ARG A 1 87 ? -3.954 21.417 31.274 1.00 62.16 87 ARG A N 1
ATOM 657 C CA . ARG A 1 87 ? -3.899 21.072 32.699 1.00 62.16 87 ARG A CA 1
ATOM 658 C C . ARG A 1 87 ? -5.325 20.898 33.216 1.00 62.16 87 ARG A C 1
ATOM 660 O O . ARG A 1 87 ? -6.000 21.866 33.539 1.00 62.16 87 ARG A O 1
ATOM 667 N N . LEU A 1 88 ? -5.754 19.638 33.258 1.00 57.81 88 LEU A N 1
ATOM 668 C CA . LEU A 1 88 ? -6.966 19.165 33.906 1.00 57.81 88 LEU A CA 1
ATOM 669 C C . LEU A 1 88 ? -6.979 19.743 35.332 1.00 57.81 88 LEU A C 1
ATOM 671 O O . LEU A 1 88 ? -6.102 19.374 36.118 1.00 57.81 88 LEU A O 1
ATOM 675 N N . PRO A 1 89 ? -7.927 20.629 35.684 1.00 60.66 89 PRO A N 1
ATOM 676 C CA . PRO A 1 89 ? -7.988 21.273 37.001 1.00 60.66 89 PRO A CA 1
ATOM 677 C C . PRO A 1 89 ? -8.247 20.299 38.170 1.00 60.66 89 PRO A C 1
ATOM 679 O O . PRO A 1 89 ? -8.384 20.723 39.311 1.00 60.66 89 PRO A O 1
ATOM 682 N N . GLU A 1 90 ? -8.296 18.991 37.915 1.00 58.53 90 GLU A N 1
ATOM 683 C CA . GLU A 1 90 ? -8.807 17.995 38.855 1.00 58.53 90 GLU A CA 1
ATOM 684 C C . GLU A 1 90 ? -7.715 17.164 39.552 1.00 58.53 90 GLU A C 1
ATOM 686 O O . GLU A 1 90 ? -7.911 16.697 40.673 1.00 58.53 90 GLU A O 1
ATOM 691 N N . ILE A 1 91 ? -6.515 17.032 38.972 1.00 58.59 91 ILE A N 1
ATOM 692 C CA . ILE A 1 91 ? -5.462 16.180 39.569 1.00 58.59 91 ILE A CA 1
ATOM 693 C C . ILE A 1 91 ? -4.768 16.874 40.762 1.00 58.59 91 ILE A C 1
ATOM 695 O O . ILE A 1 91 ? -4.252 16.211 41.662 1.00 58.59 91 ILE A O 1
ATOM 699 N N . GLU A 1 92 ? -4.811 18.209 40.834 1.00 58.22 92 GLU A N 1
ATOM 700 C CA . GLU A 1 92 ? -4.299 18.965 41.989 1.00 58.22 92 GLU A CA 1
ATOM 701 C C . GLU A 1 92 ? -5.187 18.813 43.238 1.00 58.22 92 GLU A C 1
ATOM 703 O O . GLU A 1 92 ? -4.680 18.893 44.358 1.00 58.22 92 GLU A O 1
ATOM 708 N N . ALA A 1 93 ? -6.483 18.510 43.078 1.00 60.34 93 ALA A N 1
ATOM 709 C CA . ALA A 1 93 ? -7.379 18.262 44.208 1.00 60.34 93 ALA A CA 1
ATOM 710 C C . ALA A 1 93 ? -7.052 16.936 44.918 1.00 60.34 93 ALA A C 1
ATOM 712 O O . ALA A 1 93 ? -7.040 16.879 46.148 1.00 60.34 93 ALA A O 1
ATOM 713 N N . VAL A 1 94 ? -6.698 15.889 44.166 1.00 60.59 94 VAL A N 1
ATOM 714 C CA . VAL A 1 94 ? -6.391 14.565 44.736 1.00 60.59 94 VAL A CA 1
ATOM 715 C C . VAL A 1 94 ? -5.052 14.568 45.482 1.00 60.59 94 VAL A C 1
ATOM 717 O O . VAL A 1 94 ? -4.944 13.981 46.559 1.00 60.59 94 VAL A O 1
ATOM 720 N N . PHE A 1 95 ? -4.045 15.295 44.983 1.00 57.97 95 PHE A N 1
ATOM 721 C CA . PHE A 1 95 ? -2.753 15.393 45.674 1.00 57.97 95 PHE A CA 1
ATOM 722 C C . PHE A 1 95 ? -2.827 16.213 46.972 1.00 57.97 95 PHE A C 1
ATOM 724 O O . PHE A 1 95 ? -2.119 15.907 47.933 1.00 57.97 95 PHE A O 1
ATOM 731 N N . ARG A 1 96 ? -3.724 17.207 47.050 1.00 57.34 96 ARG A N 1
ATOM 732 C CA . ARG A 1 96 ? -3.914 18.007 48.272 1.00 57.34 96 ARG A CA 1
ATOM 733 C C . ARG A 1 96 ? -4.623 17.239 49.389 1.00 57.34 96 ARG A C 1
ATOM 735 O O . ARG A 1 96 ? -4.304 17.451 50.554 1.00 57.34 96 ARG A O 1
ATOM 742 N N . VAL A 1 97 ? -5.531 16.320 49.049 1.00 59.91 97 VAL A N 1
ATOM 743 C CA . VAL A 1 97 ? -6.221 15.473 50.041 1.00 59.91 97 VAL A CA 1
ATOM 744 C C . VAL A 1 97 ? -5.275 14.417 50.631 1.00 59.91 97 VAL A C 1
ATOM 746 O O . VAL A 1 97 ? -5.358 14.130 51.822 1.00 59.91 97 VAL A O 1
ATOM 749 N N . GLY A 1 98 ? -4.315 13.903 49.852 1.00 58.78 98 GLY A N 1
ATOM 750 C CA . GLY A 1 98 ? -3.316 12.947 50.349 1.00 58.78 98 GLY A CA 1
ATOM 751 C C . GLY A 1 98 ? -2.288 13.550 51.316 1.00 58.78 98 GLY A C 1
ATOM 752 O O . GLY A 1 98 ? -1.865 12.888 52.258 1.00 58.78 98 GLY A O 1
ATOM 753 N N . GLN A 1 99 ? -1.912 14.819 51.135 1.00 57.88 99 GLN A N 1
ATOM 754 C CA . GLN A 1 99 ? -0.853 15.448 51.938 1.00 57.88 99 GLN A CA 1
ATOM 755 C C . GLN A 1 99 ? -1.342 16.028 53.278 1.00 57.88 99 GLN A C 1
ATOM 757 O O . GLN A 1 99 ? -0.530 16.417 54.115 1.00 57.88 99 GLN A O 1
ATOM 762 N N . GLN A 1 100 ? -2.658 16.072 53.505 1.00 57.75 100 GLN A N 1
ATOM 763 C CA . GLN A 1 100 ? -3.249 16.585 54.745 1.00 57.75 100 GLN A CA 1
ATOM 764 C C . GLN A 1 100 ? -3.572 15.480 55.771 1.00 57.75 100 GLN A C 1
ATOM 766 O O . GLN A 1 100 ? -3.996 15.785 56.883 1.00 57.75 100 GLN A O 1
ATOM 771 N N . ALA A 1 101 ? -3.336 14.207 55.429 1.00 59.84 101 ALA A N 1
ATOM 772 C CA . ALA A 1 101 ? -3.642 13.065 56.292 1.00 59.84 101 ALA A CA 1
ATOM 773 C C . ALA A 1 101 ? -2.500 12.645 57.241 1.00 59.84 101 ALA A C 1
ATOM 775 O O . ALA A 1 101 ? -2.728 11.808 58.108 1.00 59.84 101 ALA A O 1
ATOM 776 N N . GLU A 1 102 ? -1.303 13.235 57.142 1.00 58.88 102 GLU A N 1
ATOM 777 C CA . GLU A 1 102 ? -0.151 12.851 57.978 1.00 58.88 102 GLU A CA 1
ATOM 778 C C . GLU A 1 102 ? 0.332 13.998 58.875 1.00 58.88 102 GLU A C 1
ATOM 780 O O . GLU A 1 102 ? 1.508 14.348 58.935 1.00 58.88 102 GLU A O 1
ATOM 785 N N . ALA A 1 103 ? -0.609 14.614 59.593 1.00 59.72 103 ALA A N 1
ATOM 786 C CA . ALA A 1 103 ? -0.278 15.333 60.816 1.00 59.72 103 ALA A CA 1
ATOM 787 C C . ALA A 1 103 ? -0.300 14.325 61.983 1.00 59.72 103 ALA A C 1
ATOM 789 O O . ALA A 1 103 ? -1.308 13.634 62.157 1.00 59.72 103 ALA A O 1
ATOM 790 N N . PRO A 1 104 ? 0.767 14.220 62.799 1.00 63.38 104 PRO A N 1
ATOM 791 C CA . PRO A 1 104 ? 0.765 13.349 63.967 1.00 63.38 104 PRO A CA 1
ATOM 792 C C . PRO A 1 104 ? -0.362 13.764 64.928 1.00 63.38 104 PRO A C 1
ATOM 794 O O . PRO A 1 104 ? -0.622 14.964 65.081 1.00 63.38 104 PRO A O 1
ATOM 797 N N . PRO A 1 105 ? -1.036 12.806 65.589 1.00 60.91 105 PRO A N 1
ATOM 798 C CA . PRO A 1 105 ? -2.149 13.096 66.481 1.00 60.91 105 PRO A CA 1
ATOM 799 C C . PRO A 1 105 ? -1.668 13.981 67.635 1.00 60.91 105 PRO A C 1
ATOM 801 O O . PRO A 1 105 ? -0.987 13.532 68.557 1.00 60.91 105 PRO A O 1
ATOM 804 N N . ARG A 1 106 ? -2.024 15.269 67.591 1.00 57.38 106 ARG A N 1
ATOM 805 C CA . ARG A 1 106 ? -1.948 16.144 68.761 1.00 57.38 106 ARG A CA 1
ATOM 806 C C . ARG A 1 106 ? -2.928 15.594 69.790 1.00 57.38 106 ARG A C 1
ATOM 808 O O . ARG A 1 106 ? -4.121 15.503 69.516 1.00 57.38 106 ARG A O 1
ATOM 815 N N . ALA A 1 107 ? -2.399 15.225 70.953 1.00 56.88 107 ALA A N 1
ATOM 816 C CA . ALA A 1 107 ? -3.167 14.824 72.119 1.00 56.88 107 ALA A CA 1
ATOM 817 C C . ALA A 1 107 ? -4.313 15.819 72.360 1.00 56.88 107 ALA A C 1
ATOM 819 O O . ALA A 1 107 ? -4.085 17.012 72.566 1.00 56.88 107 ALA A O 1
ATOM 820 N N . ALA A 1 108 ? -5.543 15.316 72.278 1.00 54.84 108 ALA A N 1
ATOM 821 C CA . ALA A 1 108 ? -6.743 16.074 72.562 1.00 54.84 108 ALA A CA 1
ATOM 822 C C . ALA A 1 108 ? -6.788 16.392 74.060 1.00 54.84 108 ALA A C 1
ATOM 824 O O . ALA A 1 108 ? -6.939 15.503 74.898 1.00 54.84 108 ALA A O 1
ATOM 825 N N . THR A 1 109 ? -6.662 17.671 74.396 1.00 57.97 109 THR A N 1
ATOM 826 C CA . THR A 1 109 ? -7.050 18.193 75.702 1.00 57.97 109 THR A CA 1
ATOM 827 C C . THR A 1 109 ? -8.567 18.058 75.822 1.00 57.97 109 THR A C 1
ATOM 829 O O . THR A 1 109 ? -9.312 18.613 75.013 1.00 57.97 109 THR A O 1
ATOM 832 N N . ALA A 1 110 ? -9.020 17.283 76.806 1.00 50.97 110 ALA A N 1
ATOM 833 C CA . ALA A 1 110 ? -10.430 17.078 77.104 1.00 50.97 110 ALA A CA 1
ATOM 834 C C . ALA A 1 110 ? -11.144 18.420 77.341 1.00 50.97 110 ALA A C 1
ATOM 836 O O . ALA A 1 110 ? -10.710 19.222 78.167 1.00 50.97 110 ALA A O 1
ATOM 837 N N . SER A 1 111 ? -12.247 18.638 76.623 1.00 62.75 111 SER A N 1
ATOM 838 C CA . SER A 1 111 ? -13.223 19.691 76.915 1.00 62.75 111 SER A CA 1
ATOM 839 C C . SER A 1 111 ? -14.507 19.062 77.484 1.00 62.75 111 SER A C 1
ATOM 841 O O . SER A 1 111 ? -14.780 17.896 77.187 1.00 62.75 111 SER A O 1
ATOM 843 N N . PRO A 1 112 ? -15.263 19.786 78.333 1.00 62.53 112 PRO A N 1
ATOM 844 C CA . PRO A 1 112 ? -16.328 19.229 79.173 1.00 62.53 112 PRO A CA 1
ATOM 845 C C . PRO A 1 112 ? -17.608 18.883 78.386 1.00 62.53 112 PRO A C 1
ATOM 847 O O . PRO A 1 112 ? -17.799 19.386 77.280 1.00 62.53 112 PRO A O 1
ATOM 850 N N . PRO A 1 113 ? -18.504 18.050 78.951 1.00 59.22 113 PRO A N 1
ATOM 851 C CA . PRO A 1 113 ? -19.708 17.585 78.268 1.00 59.22 113 PRO A CA 1
ATOM 852 C C . PRO A 1 113 ? -20.744 18.710 78.139 1.00 59.22 113 PRO A C 1
ATOM 854 O O . PRO A 1 113 ? -21.307 19.159 79.138 1.00 59.22 113 PRO A O 1
ATOM 857 N N . GLU A 1 114 ? -21.021 19.140 76.906 1.00 57.34 114 GLU A N 1
ATOM 858 C CA . GLU A 1 114 ? -22.132 20.042 76.604 1.00 57.34 114 GLU A CA 1
ATOM 859 C C . GLU A 1 114 ? -23.410 19.248 76.305 1.00 57.34 114 GLU A C 1
ATOM 861 O O . GLU A 1 114 ? -23.423 18.255 75.576 1.00 57.34 114 GLU A O 1
ATOM 866 N N . ALA A 1 115 ? -24.477 19.686 76.965 1.00 62.22 115 ALA A N 1
ATOM 867 C CA . ALA A 1 115 ? -25.748 19.012 77.124 1.00 62.22 115 ALA A CA 1
ATOM 868 C C . ALA A 1 115 ? -26.518 18.793 75.812 1.00 62.22 115 ALA A C 1
ATOM 870 O O . ALA A 1 115 ? -26.517 19.611 74.892 1.00 62.22 115 ALA A O 1
ATOM 871 N N . ALA A 1 116 ? -27.246 17.677 75.797 1.00 56.94 116 ALA A N 1
ATOM 872 C CA . ALA A 1 116 ? -28.140 17.235 74.741 1.00 56.94 116 ALA A CA 1
ATOM 873 C C . ALA A 1 116 ? -29.109 18.335 74.269 1.00 56.94 116 ALA A C 1
ATOM 875 O O . ALA A 1 116 ? -29.883 18.884 75.055 1.00 56.94 116 ALA A O 1
ATOM 876 N N . ARG A 1 117 ? -29.128 18.583 72.953 1.00 66.62 117 ARG A N 1
ATOM 877 C CA . ARG A 1 117 ? -30.249 19.240 72.270 1.00 66.62 117 ARG A CA 1
ATOM 878 C C . ARG A 1 117 ? -31.062 18.211 71.476 1.00 66.62 117 ARG A C 1
ATOM 880 O O . ARG A 1 117 ? -30.472 17.311 70.879 1.00 66.62 117 ARG A O 1
ATOM 887 N N . PRO A 1 118 ? -32.401 18.331 71.463 1.00 65.12 118 PRO A N 1
ATOM 888 C CA . PRO A 1 118 ? -33.285 17.377 70.810 1.00 65.12 118 PRO A CA 1
ATOM 889 C C . PRO A 1 118 ? -33.292 17.545 69.286 1.00 65.12 118 PRO A C 1
ATOM 891 O O . PRO A 1 118 ? -33.256 18.654 68.752 1.00 65.12 118 PRO A O 1
ATOM 894 N N . VAL A 1 119 ? -33.357 16.400 68.611 1.00 68.50 119 VAL A N 1
ATOM 895 C CA . VAL A 1 119 ? -33.414 16.220 67.157 1.00 68.50 119 VAL A CA 1
ATOM 896 C C . VAL A 1 119 ? -34.823 16.555 66.636 1.00 68.50 119 VAL A C 1
ATOM 898 O O . VAL A 1 119 ? -35.789 15.976 67.138 1.00 68.50 119 VAL A O 1
ATOM 901 N N . PRO A 1 120 ? -34.985 17.437 65.630 1.00 74.56 120 PRO A N 1
ATOM 902 C CA . PRO A 1 120 ? -36.249 17.588 64.911 1.00 74.56 120 PRO A CA 1
ATOM 903 C C . PRO A 1 120 ? -36.446 16.462 63.871 1.00 74.56 120 PRO A C 1
ATOM 905 O O . PRO A 1 120 ? -35.472 16.013 63.261 1.00 74.56 120 PRO A O 1
ATOM 908 N N . PRO A 1 121 ? -37.689 15.991 63.646 1.00 70.19 121 PRO A N 1
ATOM 909 C CA . PRO A 1 121 ? -37.971 14.878 62.746 1.00 70.19 121 PRO A CA 1
ATOM 910 C C . PRO A 1 121 ? -37.839 15.243 61.261 1.00 70.19 121 PRO A C 1
ATOM 912 O O . PRO A 1 121 ? -38.119 16.361 60.829 1.00 70.19 121 PRO A O 1
ATOM 915 N N . ALA A 1 122 ? -37.423 14.232 60.498 1.00 58.66 122 ALA A N 1
ATOM 916 C CA . ALA A 1 122 ? -37.141 14.247 59.073 1.00 58.66 122 ALA A CA 1
ATOM 917 C C . ALA A 1 122 ? -38.336 14.670 58.201 1.00 58.66 122 ALA A C 1
ATOM 919 O O . ALA A 1 122 ? -39.469 14.227 58.398 1.00 58.66 122 ALA A O 1
ATOM 920 N N . ARG A 1 123 ? -38.040 15.471 57.172 1.00 68.44 123 ARG A N 1
ATOM 921 C CA . ARG A 1 123 ? -38.940 15.776 56.057 1.00 68.44 123 ARG A CA 1
ATOM 922 C C . ARG A 1 123 ? -38.575 14.866 54.875 1.00 68.44 123 ARG A C 1
ATOM 924 O O . ARG A 1 123 ? -37.411 14.878 54.483 1.00 68.44 123 ARG A O 1
ATOM 931 N N . PRO A 1 124 ? -39.508 14.087 54.303 1.00 65.06 124 PRO A N 1
ATOM 932 C CA . PRO A 1 124 ? -39.245 13.341 53.078 1.00 65.06 124 PRO A CA 1
ATOM 933 C C . PRO A 1 124 ? -39.292 14.296 51.879 1.00 65.06 124 PRO A C 1
ATOM 935 O O . PRO A 1 124 ? -40.297 14.978 51.668 1.00 65.06 124 PRO A O 1
ATOM 938 N N . GLU A 1 125 ? -38.199 14.360 51.119 1.00 64.31 125 GLU A N 1
ATOM 939 C CA . GLU A 1 125 ? -38.108 15.132 49.876 1.00 64.31 1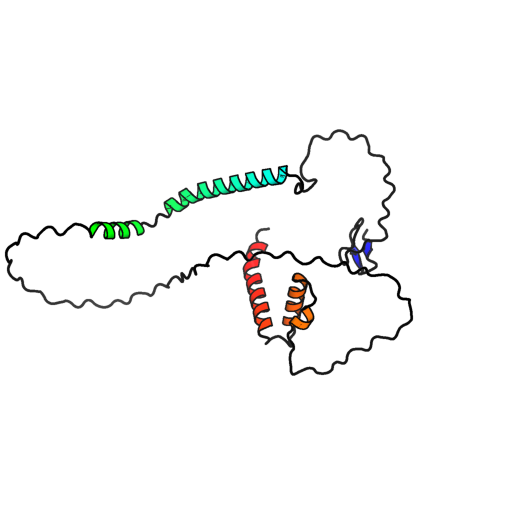25 GLU A CA 1
ATOM 940 C C . GLU A 1 125 ? -38.339 14.210 48.659 1.00 64.31 125 GLU A C 1
ATOM 942 O O . GLU A 1 125 ? -37.883 13.062 48.680 1.00 64.31 125 GLU A O 1
ATOM 947 N N . PRO A 1 126 ? -39.096 14.644 47.630 1.00 66.62 126 PRO A N 1
ATOM 948 C CA . PRO A 1 126 ? -39.584 13.772 46.564 1.00 66.62 126 PRO A CA 1
ATOM 949 C C . PRO A 1 126 ? -38.503 13.441 45.532 1.00 66.62 126 PRO A C 1
ATOM 951 O O . PRO A 1 126 ? -37.750 14.308 45.099 1.00 66.62 126 PRO A O 1
ATOM 954 N N . ALA A 1 127 ? -38.499 12.189 45.078 1.00 59.44 127 ALA A N 1
ATOM 955 C CA . ALA A 1 127 ? -37.678 11.719 43.972 1.00 59.44 127 ALA A CA 1
ATOM 956 C C . ALA A 1 127 ? -38.044 12.438 42.659 1.00 59.44 127 ALA A C 1
ATOM 958 O O . ALA A 1 127 ? -39.168 12.317 42.168 1.00 59.44 127 ALA A O 1
ATOM 959 N N . ALA A 1 128 ? -37.075 13.142 42.075 1.00 67.56 128 ALA A N 1
ATOM 960 C CA . ALA A 1 128 ? -37.099 13.562 40.679 1.00 67.56 128 ALA A CA 1
ATOM 961 C C . ALA A 1 128 ? -36.290 12.554 39.835 1.00 67.56 128 ALA A C 1
ATOM 963 O O . ALA A 1 128 ? -35.225 12.123 40.280 1.00 67.56 128 ALA A O 1
ATOM 964 N N . PRO A 1 129 ? -36.764 12.154 38.642 1.00 64.06 129 PRO A N 1
ATOM 965 C CA . PRO A 1 129 ? -36.017 11.264 37.762 1.00 64.06 129 PRO A CA 1
ATOM 966 C C . PRO A 1 129 ? -34.894 12.023 37.042 1.00 64.06 129 PRO A C 1
ATOM 968 O O . PRO A 1 129 ? -35.129 13.020 36.359 1.00 64.06 129 PRO A O 1
ATOM 971 N N . GLU A 1 130 ? -33.674 11.522 37.200 1.00 61.34 130 GLU A N 1
ATOM 972 C CA . GLU A 1 130 ? -32.468 11.981 36.514 1.00 61.34 130 GLU A CA 1
ATOM 973 C C . GLU A 1 130 ? -32.465 11.490 35.047 1.00 61.34 130 GLU A C 1
ATOM 975 O O . GLU A 1 130 ? -32.755 10.314 34.798 1.00 61.34 130 GLU A O 1
ATOM 980 N N . PRO A 1 131 ? -32.166 12.346 34.049 1.00 62.38 131 PRO A N 1
ATOM 981 C CA . PRO A 1 131 ? -32.007 11.918 32.667 1.00 62.38 131 PRO A CA 1
ATOM 982 C C . PRO A 1 131 ? -30.650 11.234 32.473 1.00 62.38 131 PRO A C 1
ATOM 984 O O . PRO A 1 131 ? -29.602 11.823 32.725 1.00 62.38 131 PRO A O 1
ATOM 987 N N . ALA A 1 132 ? -30.681 9.997 31.975 1.00 55.50 132 ALA A N 1
ATOM 988 C CA . ALA A 1 132 ? -29.500 9.216 31.631 1.00 55.50 132 ALA A CA 1
ATOM 989 C C . ALA A 1 132 ? -28.630 9.934 30.583 1.00 55.50 132 ALA A C 1
ATOM 991 O O . ALA A 1 132 ? -29.023 10.087 29.424 1.00 55.50 132 ALA A O 1
ATOM 992 N N . ALA A 1 133 ? -27.429 10.344 30.991 1.00 61.31 133 ALA A N 1
ATOM 993 C CA . ALA A 1 133 ? -26.354 10.731 30.088 1.00 61.31 133 ALA A CA 1
ATOM 994 C C . ALA A 1 133 ? -25.597 9.473 29.607 1.00 61.31 133 ALA A C 1
ATOM 996 O O . ALA A 1 133 ? -25.381 8.556 30.402 1.00 61.31 133 ALA A O 1
ATOM 997 N N . PRO A 1 134 ? -25.194 9.394 28.325 1.00 61.72 134 PRO A N 1
ATOM 998 C CA . PRO A 1 134 ? -24.509 8.224 27.784 1.00 61.72 134 PRO A CA 1
ATOM 999 C C . PRO A 1 134 ? -23.061 8.120 28.285 1.00 61.72 134 PRO A C 1
ATOM 1001 O O . PRO A 1 134 ? -22.299 9.087 28.250 1.00 61.72 134 PRO A O 1
ATOM 1004 N N . GLU A 1 135 ? -22.683 6.914 28.712 1.00 56.25 135 GLU A N 1
ATOM 1005 C CA . GLU A 1 135 ? -21.323 6.544 29.108 1.00 56.25 135 GLU A CA 1
ATOM 1006 C C . GLU A 1 135 ? -20.317 6.709 27.947 1.00 56.25 135 GLU A C 1
ATOM 1008 O O . GLU A 1 135 ? -20.572 6.244 26.830 1.00 56.25 135 GLU A O 1
ATOM 1013 N N . PRO A 1 136 ? -19.131 7.298 28.184 1.00 55.28 136 PRO A N 1
ATOM 1014 C CA . PRO A 1 136 ? -18.035 7.265 27.228 1.00 55.28 136 PRO A CA 1
ATOM 1015 C C . PRO A 1 136 ? -17.296 5.921 27.317 1.00 55.28 136 PRO A C 1
ATOM 1017 O O . PRO A 1 136 ? -16.684 5.581 28.330 1.00 55.28 136 PRO A O 1
ATOM 1020 N N . ILE A 1 137 ? -17.304 5.161 26.220 1.00 56.41 137 ILE A N 1
ATOM 1021 C CA . ILE A 1 137 ? -16.523 3.928 26.071 1.00 56.41 137 ILE A CA 1
ATOM 1022 C C . ILE A 1 137 ? -15.036 4.298 25.956 1.00 56.41 137 ILE A C 1
ATOM 1024 O O . ILE A 1 137 ? -14.508 4.507 24.866 1.00 56.41 137 ILE A O 1
ATOM 1028 N N . ALA A 1 138 ? -14.344 4.368 27.091 1.00 53.44 138 ALA A N 1
ATOM 1029 C CA . ALA A 1 138 ? -12.890 4.453 27.156 1.00 53.44 138 ALA A CA 1
ATOM 1030 C C . ALA A 1 138 ? -12.304 3.071 27.483 1.00 53.44 138 ALA A C 1
ATOM 1032 O O . ALA A 1 138 ? -12.033 2.742 28.634 1.00 53.44 138 ALA A O 1
ATOM 1033 N N . GLN A 1 139 ? -12.070 2.252 26.455 1.00 48.38 139 GLN A N 1
ATOM 1034 C CA . GLN A 1 139 ? -11.162 1.104 26.553 1.00 48.38 139 GLN A CA 1
ATOM 1035 C C . GLN A 1 139 ? -9.933 1.344 25.673 1.00 48.38 139 GLN A C 1
ATOM 1037 O O . GLN A 1 139 ? -9.786 0.787 24.588 1.00 48.38 139 GLN A O 1
ATOM 1042 N N . ALA A 1 140 ? -9.009 2.164 26.174 1.00 52.47 140 ALA A N 1
ATOM 1043 C CA . ALA A 1 140 ? -7.633 2.176 25.695 1.00 52.47 140 ALA A CA 1
ATOM 1044 C C . ALA A 1 140 ? -6.909 0.957 26.285 1.00 52.47 140 ALA A C 1
ATOM 1046 O O . ALA A 1 140 ? -6.342 0.992 27.379 1.00 52.47 140 ALA A O 1
ATOM 1047 N N . LYS A 1 141 ? -6.974 -0.161 25.562 1.00 59.03 141 LYS A N 1
ATOM 1048 C CA . LYS A 1 141 ? -6.221 -1.376 25.868 1.00 59.03 141 LYS A CA 1
ATOM 1049 C C . LYS A 1 141 ? -4.727 -1.060 25.723 1.00 59.03 141 LYS A C 1
ATOM 1051 O O . LYS A 1 141 ? -4.254 -0.803 24.619 1.00 59.03 141 LYS A O 1
ATOM 1056 N N . LYS A 1 142 ? -3.995 -1.070 26.844 1.00 48.12 142 LYS A N 1
ATOM 1057 C CA . LYS A 1 142 ? -2.524 -1.070 26.887 1.00 48.12 142 LYS A CA 1
ATOM 1058 C C . LYS A 1 142 ? -2.002 -2.168 25.954 1.00 48.12 142 LYS A C 1
ATOM 1060 O O . LYS A 1 142 ? -2.117 -3.351 26.265 1.00 48.12 142 LYS A O 1
ATOM 1065 N N . LEU A 1 143 ? -1.442 -1.771 24.816 1.00 49.59 143 LEU A N 1
ATOM 1066 C CA . LEU A 1 143 ? -0.607 -2.635 23.992 1.00 49.59 143 LEU A CA 1
ATOM 1067 C C . LEU A 1 143 ? 0.730 -2.799 24.718 1.00 49.59 143 LEU A C 1
ATOM 1069 O O . LEU A 1 143 ? 1.401 -1.817 25.037 1.00 49.59 143 LEU A O 1
ATOM 1073 N N . ALA A 1 144 ? 1.060 -4.045 25.045 1.00 62.38 144 ALA A N 1
ATOM 1074 C CA . ALA A 1 144 ? 2.353 -4.423 25.591 1.00 62.38 144 ALA A CA 1
ATOM 1075 C C . ALA A 1 144 ? 3.481 -4.109 24.583 1.00 62.38 144 ALA A C 1
ATOM 1077 O O . ALA A 1 144 ? 3.217 -4.036 23.379 1.00 62.38 144 ALA A O 1
ATOM 1078 N N . PRO A 1 145 ? 4.731 -3.940 25.049 1.00 56.88 145 PRO A N 1
ATOM 1079 C CA . PRO A 1 145 ? 5.885 -3.771 24.175 1.00 56.88 145 PRO A CA 1
ATOM 1080 C C . PRO A 1 145 ? 6.009 -4.967 23.229 1.00 56.88 145 PRO A C 1
ATOM 1082 O O . PRO A 1 145 ? 6.062 -6.112 23.670 1.00 56.88 145 PRO A O 1
ATOM 1085 N N . VAL A 1 146 ? 6.037 -4.691 21.925 1.00 55.56 146 VAL A N 1
ATOM 1086 C CA . VAL A 1 146 ? 6.362 -5.683 20.901 1.00 55.56 146 VAL A CA 1
ATOM 1087 C C . VAL A 1 146 ? 7.818 -6.084 21.098 1.00 55.56 146 VAL A C 1
ATOM 1089 O O . VAL A 1 146 ? 8.732 -5.291 20.880 1.00 55.56 146 VAL A O 1
ATOM 1092 N N . GLU A 1 147 ? 8.009 -7.318 21.543 1.00 61.66 147 GLU A N 1
ATOM 1093 C CA . GLU A 1 147 ? 9.294 -7.996 21.580 1.00 61.66 147 GLU A CA 1
ATOM 1094 C C . GLU A 1 147 ? 9.806 -8.141 20.141 1.00 61.66 147 GLU A C 1
ATOM 1096 O O . GLU A 1 147 ? 9.161 -8.731 19.271 1.00 61.66 147 GLU A O 1
ATOM 1101 N N . THR A 1 148 ? 10.947 -7.515 19.864 1.00 52.97 148 THR A N 1
ATOM 1102 C CA . THR A 1 148 ? 11.660 -7.594 18.590 1.00 52.97 148 THR A CA 1
ATOM 1103 C C . THR A 1 148 ? 12.066 -9.036 18.311 1.00 52.97 148 THR A C 1
ATOM 1105 O O . THR A 1 148 ? 13.017 -9.545 18.900 1.00 52.97 148 THR A O 1
ATOM 1108 N N . ILE A 1 149 ? 11.359 -9.683 17.386 1.00 60.91 149 ILE A N 1
ATOM 1109 C CA . ILE A 1 149 ? 11.748 -10.986 16.844 1.00 60.91 149 ILE A CA 1
ATOM 1110 C C . ILE A 1 149 ? 13.036 -10.793 16.021 1.00 60.91 149 ILE A C 1
ATOM 1112 O O . ILE A 1 149 ? 13.063 -9.931 15.136 1.00 60.91 149 ILE A O 1
ATOM 1116 N N . PRO A 1 150 ? 14.104 -11.574 16.267 1.00 60.59 150 PRO A N 1
ATOM 1117 C CA . PRO A 1 150 ? 15.310 -11.538 15.452 1.00 60.59 150 PRO A CA 1
ATOM 1118 C C . PRO A 1 150 ? 14.994 -12.003 14.025 1.00 60.59 150 PRO A C 1
ATOM 1120 O O . PRO A 1 150 ? 14.601 -13.146 13.790 1.00 60.59 150 PRO A O 1
ATOM 1123 N N . VAL A 1 151 ? 15.174 -11.099 13.061 1.00 60.19 151 VAL A N 1
ATOM 1124 C CA . VAL A 1 151 ? 15.055 -11.387 11.629 1.00 60.19 151 VAL A CA 1
ATOM 1125 C C . VAL A 1 151 ? 16.191 -12.325 11.232 1.00 60.19 151 VAL A C 1
ATOM 1127 O O . VAL A 1 151 ? 17.352 -11.927 11.149 1.00 60.19 151 VAL A O 1
ATOM 1130 N N . THR A 1 152 ? 15.855 -13.590 10.997 1.00 65.94 152 THR A N 1
ATOM 1131 C CA . THR A 1 152 ? 16.760 -14.547 10.357 1.00 65.94 152 THR A CA 1
ATOM 1132 C C . THR A 1 152 ? 16.868 -14.183 8.870 1.00 65.94 152 THR A C 1
ATOM 1134 O O . THR A 1 152 ? 15.834 -13.947 8.239 1.00 65.94 152 THR A O 1
ATOM 1137 N N . PRO A 1 153 ? 18.075 -14.100 8.284 1.00 70.31 153 PRO A N 1
ATOM 1138 C CA . PRO A 1 153 ? 18.220 -13.812 6.861 1.00 70.31 153 PRO A CA 1
ATOM 1139 C C . PRO A 1 153 ? 17.577 -14.927 6.015 1.00 70.31 153 PRO A C 1
ATOM 1141 O O . PRO A 1 153 ? 17.693 -16.104 6.372 1.00 70.31 153 PRO A O 1
ATOM 1144 N N . PRO A 1 154 ? 16.904 -14.592 4.897 1.00 69.56 154 PRO A N 1
ATOM 1145 C CA . PRO A 1 154 ? 16.357 -15.598 3.998 1.00 69.56 154 PRO A CA 1
ATOM 1146 C C . PRO A 1 154 ? 17.491 -16.429 3.370 1.00 69.56 154 PRO A C 1
ATOM 1148 O O . PRO A 1 154 ? 18.569 -15.889 3.097 1.00 69.56 154 PRO A O 1
ATOM 1151 N N . PRO A 1 155 ? 17.272 -17.733 3.117 1.00 70.19 155 PRO A N 1
ATOM 1152 C CA . PRO A 1 155 ? 18.248 -18.558 2.422 1.00 70.19 155 PRO A CA 1
ATOM 1153 C C . PRO A 1 155 ? 18.489 -18.033 0.994 1.00 70.19 155 PRO A C 1
ATOM 1155 O O . PRO A 1 155 ? 17.580 -17.466 0.379 1.00 70.19 155 PRO A O 1
ATOM 1158 N N . PRO A 1 156 ? 19.700 -18.226 0.444 1.00 61.62 156 PRO A N 1
ATOM 1159 C CA . PRO A 1 156 ? 20.034 -17.786 -0.902 1.00 61.62 156 PRO A CA 1
ATOM 1160 C C . PRO A 1 156 ? 19.140 -18.486 -1.928 1.00 61.62 156 PRO A C 1
ATOM 1162 O O . PRO A 1 156 ? 19.088 -19.714 -2.006 1.00 61.62 156 PRO A O 1
ATOM 1165 N N . VAL A 1 157 ? 18.449 -17.676 -2.731 1.00 54.88 157 VAL A N 1
ATOM 1166 C CA . VAL A 1 157 ? 17.693 -18.116 -3.902 1.00 54.88 157 VAL A CA 1
ATOM 1167 C C . VAL A 1 157 ? 18.677 -18.777 -4.863 1.00 54.88 157 VAL A C 1
ATOM 1169 O O . VAL A 1 157 ? 19.510 -18.113 -5.478 1.00 54.88 157 VAL A O 1
ATOM 1172 N N . GLN A 1 158 ? 18.609 -20.103 -4.975 1.00 50.88 158 GLN A N 1
ATOM 1173 C CA . GLN A 1 158 ? 19.324 -20.825 -6.016 1.00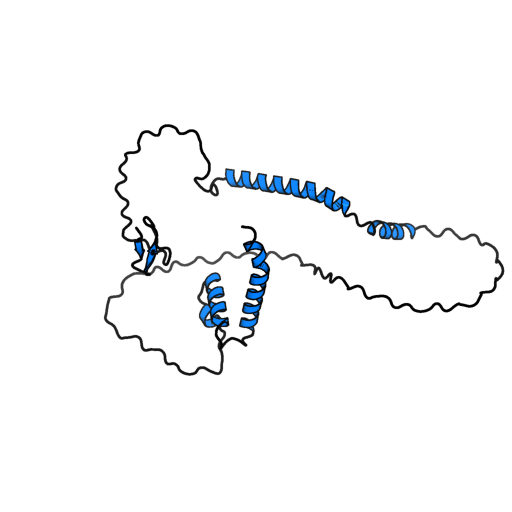 50.88 158 GLN A CA 1
ATOM 1174 C C . GLN A 1 158 ? 18.703 -20.437 -7.358 1.00 50.88 158 GLN A C 1
ATOM 1176 O O . GLN A 1 158 ? 17.550 -20.757 -7.647 1.00 50.88 158 GLN A O 1
ATOM 1181 N N . HIS A 1 159 ? 19.468 -19.718 -8.176 1.00 42.72 159 HIS A N 1
ATOM 1182 C CA . HIS A 1 159 ? 19.152 -19.519 -9.579 1.00 42.72 159 HIS A CA 1
ATOM 1183 C C . HIS A 1 159 ? 19.104 -20.887 -10.263 1.00 42.72 159 HIS A C 1
ATOM 1185 O O . HIS A 1 159 ? 20.140 -21.476 -10.573 1.00 42.72 159 HIS A O 1
ATOM 1191 N N . VAL A 1 160 ? 17.896 -21.399 -10.499 1.00 45.59 160 VAL A N 1
ATOM 1192 C CA . VAL A 1 160 ? 17.694 -22.537 -11.391 1.00 45.59 160 VAL A CA 1
ATOM 1193 C C . VAL A 1 160 ? 18.025 -22.047 -12.796 1.00 45.59 160 VAL A C 1
ATOM 1195 O O . VAL A 1 160 ? 17.290 -21.275 -13.412 1.00 45.59 160 VAL A O 1
ATOM 1198 N N . LYS A 1 161 ? 19.202 -22.455 -13.259 1.00 37.38 161 LYS A N 1
ATOM 1199 C CA . LYS A 1 161 ? 19.678 -22.298 -14.625 1.00 37.38 161 LYS A CA 1
ATOM 1200 C C . LYS A 1 161 ? 18.750 -23.125 -15.517 1.00 37.38 161 LYS A C 1
ATOM 1202 O O . LYS A 1 161 ? 18.797 -24.349 -15.501 1.00 37.38 161 LYS A O 1
ATOM 1207 N N . ALA A 1 162 ? 17.843 -22.456 -16.222 1.00 42.75 162 ALA A N 1
ATOM 1208 C CA . ALA A 1 162 ? 17.036 -23.088 -17.254 1.00 42.75 162 ALA A CA 1
ATOM 1209 C C . ALA A 1 162 ? 17.914 -23.246 -18.501 1.00 42.75 162 ALA A C 1
ATOM 1211 O O . ALA A 1 162 ? 18.102 -22.296 -19.262 1.00 42.75 162 ALA A O 1
ATOM 1212 N N . ASP A 1 163 ? 18.499 -24.432 -18.658 1.00 42.59 163 ASP A N 1
ATOM 1213 C CA . ASP A 1 163 ? 19.128 -24.842 -19.906 1.00 42.59 163 ASP A CA 1
ATOM 1214 C C . ASP A 1 163 ? 18.069 -25.016 -21.002 1.00 42.59 163 ASP A C 1
ATOM 1216 O O . ASP A 1 163 ? 16.937 -25.453 -20.781 1.00 42.59 163 ASP A O 1
ATOM 1220 N N . ALA A 1 164 ? 18.465 -24.590 -22.194 1.00 45.78 164 ALA A N 1
ATOM 1221 C CA . ALA A 1 164 ? 17.671 -24.571 -23.403 1.00 45.78 164 ALA A CA 1
ATOM 1222 C C . ALA A 1 164 ? 17.487 -25.970 -24.020 1.00 45.78 164 ALA A C 1
ATOM 1224 O O . ALA A 1 164 ? 18.237 -26.902 -23.747 1.00 45.78 164 ALA A O 1
ATOM 1225 N N . ALA A 1 165 ? 16.559 -26.008 -24.982 1.00 50.00 165 ALA A N 1
ATOM 1226 C CA . ALA A 1 165 ? 16.349 -27.017 -26.021 1.00 50.00 165 ALA A CA 1
ATOM 1227 C C . ALA A 1 165 ? 15.390 -28.172 -25.689 1.00 50.00 165 ALA A C 1
ATOM 1229 O O . ALA A 1 165 ? 15.793 -29.277 -25.344 1.00 50.00 165 ALA A O 1
ATOM 1230 N N . GLN A 1 166 ? 14.108 -27.960 -26.007 1.00 46.62 166 GLN A N 1
ATOM 1231 C CA . GLN A 1 166 ? 13.243 -29.046 -26.467 1.00 46.62 166 GLN A CA 1
ATOM 1232 C C . GLN A 1 166 ? 12.347 -28.583 -27.621 1.00 46.62 166 GLN A C 1
ATOM 1234 O O . GLN A 1 166 ? 11.292 -27.986 -27.449 1.00 46.62 166 GLN A O 1
ATOM 1239 N N . LYS A 1 167 ? 12.891 -28.816 -28.818 1.00 47.12 167 LYS A N 1
ATOM 1240 C CA . LYS A 1 167 ? 12.281 -29.518 -29.952 1.00 47.12 167 LYS A CA 1
ATOM 1241 C C . LYS A 1 167 ? 10.762 -29.372 -30.124 1.00 47.12 167 LYS A C 1
ATOM 1243 O O . LYS A 1 167 ? 9.960 -30.018 -29.462 1.00 47.12 167 LYS A O 1
ATOM 1248 N N . GLU A 1 168 ? 10.441 -28.588 -31.139 1.00 50.31 168 GLU A N 1
ATOM 1249 C CA . GLU A 1 168 ? 9.187 -28.518 -31.874 1.00 50.31 168 GLU A CA 1
ATOM 1250 C C . GLU A 1 168 ? 8.743 -29.917 -32.347 1.00 50.31 168 GLU A C 1
ATOM 1252 O O . GLU A 1 168 ? 9.437 -30.576 -33.123 1.00 50.31 168 GLU A O 1
ATOM 1257 N N . ALA A 1 169 ? 7.600 -30.386 -31.841 1.00 48.78 169 ALA A N 1
ATOM 1258 C CA . ALA A 1 169 ? 6.852 -31.515 -32.384 1.00 48.78 169 ALA A CA 1
ATOM 1259 C C . ALA A 1 169 ? 5.356 -31.350 -32.059 1.00 48.78 169 ALA A C 1
ATOM 1261 O O . ALA A 1 169 ? 4.954 -31.274 -30.902 1.00 48.78 169 ALA A O 1
ATOM 1262 N N . SER A 1 170 ? 4.588 -31.250 -33.139 1.00 47.88 170 SER A N 1
ATOM 1263 C CA . SER A 1 170 ? 3.140 -31.323 -33.354 1.00 47.88 170 SER A CA 1
ATOM 1264 C C . SER A 1 170 ? 2.188 -31.750 -32.218 1.00 47.88 170 SER A C 1
ATOM 1266 O O . SER A 1 170 ? 2.417 -32.701 -31.480 1.00 47.88 170 SER A O 1
ATOM 1268 N N . ALA A 1 171 ? 1.044 -31.053 -32.212 1.00 47.62 171 ALA A N 1
ATOM 1269 C CA . ALA A 1 171 ? -0.146 -31.137 -31.356 1.00 47.62 171 ALA A CA 1
ATOM 1270 C C . ALA A 1 171 ? -0.699 -32.542 -31.015 1.00 47.62 171 ALA A C 1
ATOM 1272 O O . ALA A 1 171 ? -0.556 -33.494 -31.782 1.00 47.62 171 ALA A O 1
ATOM 1273 N N . PRO A 1 172 ? -1.481 -32.620 -29.921 1.00 54.09 172 PRO A N 1
ATOM 1274 C CA . PRO A 1 172 ? -2.941 -32.735 -30.061 1.00 54.09 172 PRO A CA 1
ATOM 1275 C C . PRO A 1 172 ? -3.723 -31.684 -29.233 1.00 54.09 172 PRO A C 1
ATOM 1277 O O . PRO A 1 172 ? -3.153 -31.047 -28.346 1.00 54.09 172 PRO A O 1
ATOM 1280 N N . PRO A 1 173 ? -5.021 -31.450 -29.529 1.00 58.19 173 PRO A N 1
ATOM 1281 C CA . PRO A 1 173 ? -5.830 -30.427 -28.860 1.00 58.19 173 PRO A CA 1
ATOM 1282 C C . PRO A 1 173 ? -5.997 -30.711 -27.356 1.00 58.19 173 PRO A C 1
ATOM 1284 O O . PRO A 1 173 ? -6.172 -31.871 -26.976 1.00 58.19 173 PRO A O 1
ATOM 1287 N N . PRO A 1 174 ? -6.002 -29.682 -26.484 1.00 58.81 174 PRO A N 1
ATOM 1288 C CA . PRO A 1 174 ? -6.290 -29.879 -25.073 1.00 58.81 174 PRO A CA 1
ATOM 1289 C C . PRO A 1 174 ? -7.759 -30.270 -24.890 1.00 58.81 174 PRO A C 1
ATOM 1291 O O . PRO A 1 174 ? -8.680 -29.501 -25.168 1.00 58.81 174 PRO A O 1
ATOM 1294 N N . SER A 1 175 ? -7.956 -31.489 -24.400 1.00 44.38 175 SER A N 1
ATOM 1295 C CA . SER A 1 175 ? -9.209 -32.003 -23.867 1.00 44.38 175 SER A CA 1
ATOM 1296 C C . SER A 1 175 ? -9.784 -31.016 -22.849 1.00 44.38 175 SER A C 1
ATOM 1298 O O . SER A 1 175 ? -9.127 -30.673 -21.866 1.00 44.38 175 SER A O 1
ATOM 1300 N N . MET A 1 176 ? -11.015 -30.556 -23.076 1.00 45.47 176 MET A N 1
ATOM 1301 C CA . MET A 1 176 ? -11.757 -29.770 -22.093 1.00 45.47 176 MET A CA 1
ATOM 1302 C C . MET A 1 176 ? -11.864 -30.562 -20.778 1.00 45.47 176 MET A C 1
ATOM 1304 O O . MET A 1 176 ? -12.323 -31.706 -20.815 1.00 45.47 176 MET A O 1
ATOM 1308 N N . PRO A 1 177 ? -11.488 -30.001 -19.614 1.00 54.09 177 PRO A N 1
ATOM 1309 C CA . PRO A 1 177 ? -11.773 -30.653 -18.348 1.00 54.09 177 PRO A CA 1
ATOM 1310 C C . PRO A 1 177 ? -13.287 -30.656 -18.118 1.00 54.09 177 PRO A C 1
ATOM 1312 O O . PRO A 1 177 ? -13.949 -29.615 -18.123 1.00 54.09 177 PRO A O 1
ATOM 1315 N N . SER A 1 178 ? -13.822 -31.863 -17.948 1.00 44.25 178 SER A N 1
ATOM 1316 C CA . SER A 1 178 ? -15.216 -32.156 -17.648 1.00 44.25 178 SER A CA 1
ATOM 1317 C C . SER A 1 178 ? -15.781 -31.245 -16.557 1.00 44.25 178 SER A C 1
ATOM 1319 O O . SER A 1 178 ? -15.265 -31.190 -15.441 1.00 44.25 178 SER A O 1
ATOM 1321 N N . ARG A 1 179 ? -16.919 -30.608 -16.862 1.00 49.53 179 ARG A N 1
ATOM 1322 C CA . ARG A 1 179 ? -17.905 -30.138 -15.876 1.00 49.53 179 ARG A CA 1
ATOM 1323 C C . ARG A 1 179 ? -18.470 -31.358 -15.143 1.00 49.53 179 ARG A C 1
ATOM 1325 O O . ARG A 1 179 ? -19.545 -31.845 -15.469 1.00 49.53 179 ARG A O 1
ATOM 1332 N N . GLY A 1 180 ? -17.705 -31.892 -14.201 1.00 40.78 180 GLY A N 1
ATOM 1333 C CA . GLY A 1 180 ? -18.129 -32.943 -13.288 1.00 40.78 180 GLY A CA 1
ATOM 1334 C C . GLY A 1 180 ? -18.339 -32.343 -11.909 1.00 40.78 180 GLY A C 1
ATOM 1335 O O . GLY A 1 180 ? -17.402 -31.827 -11.309 1.00 40.78 180 GLY A O 1
ATOM 1336 N N . ALA A 1 181 ? -19.581 -32.387 -11.442 1.00 48.97 181 ALA A N 1
ATOM 1337 C CA . ALA A 1 181 ? -20.026 -32.006 -10.113 1.00 48.97 181 ALA A CA 1
ATOM 1338 C C . ALA A 1 181 ? -19.043 -32.423 -8.996 1.00 48.97 181 ALA A C 1
ATOM 1340 O O . ALA A 1 181 ? -18.950 -33.590 -8.633 1.00 48.97 181 ALA A O 1
ATOM 1341 N N . GLN A 1 182 ? -18.353 -31.442 -8.411 1.00 47.69 182 GLN A N 1
ATOM 1342 C CA . GLN A 1 182 ? -17.765 -31.526 -7.071 1.00 47.69 182 GLN A CA 1
ATOM 1343 C C . GLN A 1 182 ? -18.540 -30.574 -6.157 1.00 47.69 182 GLN A C 1
ATOM 1345 O O . GLN A 1 182 ? -18.034 -29.568 -5.670 1.00 47.69 182 GLN A O 1
ATOM 1350 N N . ALA A 1 183 ? -19.822 -30.877 -5.975 1.00 52.41 183 ALA A N 1
ATOM 1351 C CA . ALA A 1 183 ? -20.629 -30.326 -4.901 1.00 52.41 183 ALA A CA 1
ATOM 1352 C C . ALA A 1 183 ? -20.649 -31.375 -3.783 1.00 52.41 183 ALA A C 1
ATOM 1354 O O . ALA A 1 183 ? -21.377 -32.349 -3.914 1.00 52.41 183 ALA A O 1
ATOM 1355 N N . ALA A 1 184 ? -19.789 -31.217 -2.767 1.00 43.94 184 ALA A N 1
ATOM 1356 C CA . ALA A 1 184 ? -19.916 -31.800 -1.408 1.00 43.94 184 ALA A CA 1
ATOM 1357 C C . ALA A 1 184 ? -18.640 -31.654 -0.543 1.00 43.94 184 ALA A C 1
ATOM 1359 O O . ALA A 1 184 ? -18.456 -32.355 0.445 1.00 43.94 184 ALA A O 1
ATOM 1360 N N . GLY A 1 185 ? -17.748 -30.729 -0.886 1.00 48.03 185 GLY A N 1
ATOM 1361 C CA . GLY A 1 185 ? -16.622 -30.354 -0.041 1.00 48.03 185 GLY A CA 1
ATOM 1362 C C . GLY A 1 185 ? -15.975 -29.143 -0.668 1.00 48.03 185 GLY A C 1
ATOM 1363 O O . GLY A 1 185 ? -15.031 -29.292 -1.434 1.00 48.03 185 GLY A O 1
ATOM 1364 N N . ALA A 1 186 ? -16.562 -27.963 -0.452 1.00 61.03 186 ALA A N 1
ATOM 1365 C CA . ALA A 1 186 ? -16.023 -26.713 -0.968 1.00 61.03 186 ALA A CA 1
ATOM 1366 C C . ALA A 1 186 ? -14.614 -26.543 -0.387 1.00 61.03 186 ALA A C 1
ATOM 1368 O O . ALA A 1 186 ? -14.451 -26.141 0.763 1.00 61.03 186 ALA A O 1
ATOM 1369 N N . GLY A 1 187 ? -13.606 -26.967 -1.152 1.00 80.62 187 GLY A N 1
ATOM 1370 C CA . GLY A 1 187 ? -12.213 -26.865 -0.754 1.00 80.62 187 GLY A CA 1
ATOM 1371 C C . GLY A 1 187 ? -11.871 -25.418 -0.425 1.00 80.62 187 GLY A C 1
ATOM 1372 O O . GLY A 1 187 ? -12.516 -24.498 -0.928 1.00 80.62 187 GLY A O 1
ATOM 1373 N N . ASP A 1 188 ? -10.859 -25.228 0.423 1.00 87.00 188 ASP A N 1
ATOM 1374 C CA . ASP A 1 188 ? -10.402 -23.896 0.815 1.00 87.00 188 ASP A CA 1
ATOM 1375 C C . ASP A 1 188 ? -10.208 -23.028 -0.450 1.00 87.00 188 ASP A C 1
ATOM 1377 O O . ASP A 1 188 ? -9.390 -23.393 -1.307 1.00 87.00 188 ASP A O 1
ATOM 1381 N N . PRO A 1 189 ? -10.941 -21.905 -0.608 1.00 90.06 189 PRO A N 1
ATOM 1382 C CA . PRO A 1 189 ? -10.832 -21.041 -1.786 1.00 90.06 189 PRO A CA 1
ATOM 1383 C C . PRO A 1 189 ? -9.398 -20.534 -2.002 1.00 90.06 189 PRO A C 1
ATOM 1385 O O . PRO A 1 189 ? -9.019 -20.193 -3.124 1.00 90.06 189 PRO A O 1
ATOM 1388 N N . MET A 1 190 ? -8.570 -20.554 -0.951 1.00 88.38 190 MET A N 1
ATOM 1389 C CA . MET A 1 190 ? -7.169 -20.142 -0.999 1.00 88.38 190 MET A CA 1
ATOM 1390 C C . MET A 1 190 ? -6.251 -21.157 -1.679 1.00 88.38 190 MET A C 1
ATOM 1392 O O . MET A 1 190 ? -5.151 -20.789 -2.089 1.00 88.38 190 MET A O 1
ATOM 1396 N N . ARG A 1 191 ? -6.672 -22.418 -1.854 1.00 92.25 191 ARG A N 1
ATOM 1397 C CA . ARG A 1 191 ? -5.812 -23.447 -2.462 1.00 92.25 191 ARG A CA 1
ATOM 1398 C C . ARG A 1 191 ? -5.458 -23.122 -3.913 1.00 92.25 191 ARG A C 1
ATOM 1400 O O . ARG A 1 191 ? -4.350 -23.411 -4.347 1.00 92.25 191 ARG A O 1
ATOM 1407 N N . ALA A 1 192 ? -6.370 -22.466 -4.632 1.00 88.81 192 ALA A N 1
ATOM 1408 C CA . ALA A 1 192 ? -6.131 -21.980 -5.990 1.00 88.81 192 ALA A CA 1
ATOM 1409 C C . ALA A 1 192 ? -5.180 -20.768 -6.041 1.00 88.81 192 ALA A C 1
ATOM 1411 O O . ALA A 1 192 ? -4.605 -20.490 -7.089 1.00 88.81 192 ALA A O 1
ATOM 1412 N N . CYS A 1 193 ? -5.006 -20.059 -4.923 1.00 94.88 193 CYS A N 1
ATOM 1413 C CA . CYS A 1 193 ? -4.203 -18.840 -4.835 1.00 94.88 193 CYS A CA 1
ATOM 1414 C C . CYS A 1 193 ? -2.837 -19.058 -4.154 1.00 94.88 193 CYS A C 1
ATOM 1416 O O . CYS A 1 193 ? -2.068 -18.111 -4.039 1.00 94.88 193 CYS A O 1
ATOM 1418 N N . ALA A 1 194 ? -2.524 -20.278 -3.700 1.00 93.00 194 ALA A N 1
ATOM 1419 C CA . ALA A 1 194 ? -1.380 -20.557 -2.825 1.00 93.00 194 ALA A CA 1
ATOM 1420 C C . ALA A 1 194 ? 0.005 -20.313 -3.460 1.00 93.00 194 ALA A C 1
ATOM 1422 O O . ALA A 1 194 ? 0.969 -20.101 -2.735 1.00 93.00 194 ALA A O 1
ATOM 1423 N N . ASN A 1 195 ? 0.105 -20.319 -4.793 1.00 93.94 195 ASN A N 1
ATOM 1424 C CA . ASN A 1 195 ? 1.371 -20.146 -5.521 1.00 93.94 195 ASN A CA 1
ATOM 1425 C C . ASN A 1 195 ? 1.581 -18.714 -6.047 1.00 93.94 195 ASN A C 1
ATOM 1427 O O . ASN A 1 195 ? 2.429 -18.495 -6.910 1.00 93.94 195 ASN A O 1
ATOM 1431 N N . LEU A 1 196 ? 0.770 -17.754 -5.598 1.00 93.50 196 LEU A N 1
ATOM 1432 C CA . LEU A 1 196 ? 0.827 -16.362 -6.036 1.00 93.50 196 LEU A CA 1
ATOM 1433 C C . LEU A 1 196 ? 1.587 -15.500 -5.020 1.00 93.50 196 LEU A C 1
ATOM 1435 O O . LEU A 1 196 ? 1.507 -15.736 -3.815 1.00 93.50 196 LEU A O 1
ATOM 1439 N N . ASP A 1 197 ? 2.272 -14.460 -5.501 1.00 95.69 197 ASP A N 1
ATOM 1440 C CA . ASP A 1 197 ? 2.849 -13.418 -4.643 1.00 95.69 197 ASP A CA 1
ATOM 1441 C C . ASP A 1 197 ? 1.778 -12.775 -3.753 1.00 95.69 197 ASP A C 1
ATOM 1443 O O . ASP A 1 197 ? 0.607 -12.712 -4.113 1.00 95.69 197 ASP A O 1
ATOM 1447 N N . TYR A 1 198 ? 2.160 -12.212 -2.605 1.00 93.00 198 TYR A N 1
ATOM 1448 C CA . TYR A 1 198 ? 1.206 -11.681 -1.619 1.00 93.00 198 TYR A CA 1
ATOM 1449 C C . TYR A 1 198 ? 0.143 -10.729 -2.212 1.00 93.00 198 TYR A C 1
ATOM 1451 O O . TYR A 1 198 ? -1.040 -10.806 -1.871 1.00 93.00 198 TYR A O 1
ATOM 1459 N N . LEU A 1 199 ? 0.539 -9.847 -3.136 1.00 92.25 199 LEU A N 1
ATOM 1460 C CA . LEU A 1 199 ? -0.384 -8.917 -3.797 1.00 92.25 199 LEU A CA 1
ATOM 1461 C C . LEU A 1 199 ? -1.364 -9.632 -4.740 1.00 92.25 199 LEU A C 1
ATOM 1463 O O . LEU A 1 199 ? -2.559 -9.328 -4.731 1.00 92.25 199 LEU A O 1
ATOM 1467 N N . SER A 1 200 ? -0.889 -10.594 -5.532 1.00 91.94 200 SER A N 1
ATOM 1468 C CA . SER A 1 200 ? -1.730 -11.367 -6.453 1.00 91.94 200 SER A CA 1
ATOM 1469 C C . SER A 1 200 ? -2.577 -12.408 -5.717 1.00 91.94 200 SER A C 1
ATOM 1471 O O . SER A 1 200 ? -3.730 -12.614 -6.092 1.00 91.94 200 SER A O 1
ATOM 1473 N N . MET A 1 201 ? -2.078 -12.970 -4.614 1.00 95.19 201 MET A N 1
ATOM 1474 C CA . MET A 1 201 ? -2.821 -13.836 -3.701 1.00 95.19 201 MET A CA 1
ATOM 1475 C C . MET A 1 201 ? -4.030 -13.104 -3.116 1.00 95.19 201 MET A C 1
ATOM 1477 O O . MET A 1 201 ? -5.132 -13.642 -3.151 1.00 95.19 201 MET A O 1
ATOM 1481 N N . ASN A 1 202 ? -3.862 -11.866 -2.636 1.00 93.12 202 ASN A N 1
ATOM 1482 C CA . ASN A 1 202 ? -4.975 -11.080 -2.093 1.00 93.12 202 ASN A CA 1
ATOM 1483 C C . ASN A 1 202 ? -6.041 -10.769 -3.152 1.00 93.12 202 ASN A C 1
ATOM 1485 O O . ASN A 1 202 ? -7.239 -10.836 -2.867 1.00 93.12 202 ASN A O 1
ATOM 1489 N N . ARG A 1 203 ? -5.619 -10.475 -4.388 1.00 95.00 203 ARG A N 1
ATOM 1490 C CA . ARG A 1 203 ? -6.542 -10.223 -5.502 1.00 95.00 203 ARG A CA 1
ATOM 1491 C C . ARG A 1 203 ? -7.307 -11.494 -5.885 1.00 95.00 203 ARG A C 1
ATOM 1493 O O . ARG A 1 203 ? -8.536 -11.470 -5.908 1.00 95.00 203 ARG A O 1
ATOM 1500 N N . CYS A 1 204 ? -6.590 -12.607 -6.046 1.00 96.25 204 CYS A N 1
ATOM 1501 C CA . CYS A 1 204 ? -7.151 -13.933 -6.313 1.00 96.25 204 CYS A CA 1
ATOM 1502 C C . CYS A 1 204 ? -8.137 -14.370 -5.223 1.00 96.25 204 CYS A C 1
ATOM 1504 O O . CYS A 1 204 ? -9.252 -14.776 -5.534 1.00 96.25 204 CYS A O 1
ATOM 1506 N N . ALA A 1 205 ? -7.769 -14.229 -3.947 1.00 94.31 205 ALA A N 1
ATOM 1507 C CA . ALA A 1 205 ? -8.634 -14.564 -2.819 1.00 94.31 205 ALA A CA 1
ATOM 1508 C C . ALA A 1 205 ? -9.947 -13.775 -2.865 1.00 94.31 205 ALA A C 1
ATOM 1510 O O . ALA A 1 205 ? -11.018 -14.336 -2.645 1.00 94.31 205 ALA A O 1
ATOM 1511 N N . SER A 1 206 ? -9.867 -12.488 -3.208 1.00 94.62 206 SER A N 1
ATOM 1512 C CA . SER A 1 206 ? -11.042 -11.630 -3.309 1.00 94.62 206 SER A CA 1
ATOM 1513 C C . SER A 1 206 ? -11.979 -12.057 -4.449 1.00 94.62 206 SER A C 1
ATOM 1515 O O . SER A 1 206 ? -13.176 -12.198 -4.224 1.00 94.62 206 SER A O 1
ATOM 1517 N N . GLU A 1 207 ? -11.433 -12.401 -5.620 1.00 95.62 207 GLU A N 1
ATOM 1518 C CA . GLU A 1 207 ? -12.209 -12.901 -6.764 1.00 95.62 207 GLU A CA 1
ATOM 1519 C C . GLU A 1 207 ? -12.829 -14.279 -6.497 1.00 95.62 207 GLU A C 1
ATOM 1521 O O . GLU A 1 207 ? -13.948 -14.555 -6.930 1.00 95.62 207 GLU A O 1
ATOM 1526 N N . GLN A 1 208 ? -12.128 -15.162 -5.776 1.00 95.62 208 GLN A N 1
ATOM 1527 C CA . GLN A 1 208 ? -12.694 -16.448 -5.362 1.00 95.62 208 GLN A CA 1
ATOM 1528 C C . GLN A 1 208 ? -13.851 -16.233 -4.388 1.00 95.62 208 GLN A C 1
ATOM 1530 O O . GLN A 1 208 ? -14.902 -16.844 -4.554 1.00 95.62 208 GLN A O 1
ATOM 1535 N N . CYS A 1 209 ? -13.696 -15.331 -3.420 1.00 95.50 209 CYS A N 1
ATOM 1536 C CA . CYS A 1 209 ? -14.732 -15.036 -2.437 1.00 95.50 209 CYS A CA 1
ATOM 1537 C C . CYS A 1 209 ? -15.970 -14.330 -3.007 1.00 95.50 209 CYS A C 1
ATOM 1539 O O . CYS A 1 209 ? -17.026 -14.388 -2.378 1.00 95.50 209 CYS A O 1
ATOM 1541 N N . ASP A 1 210 ? -15.871 -13.731 -4.196 1.00 95.50 210 ASP A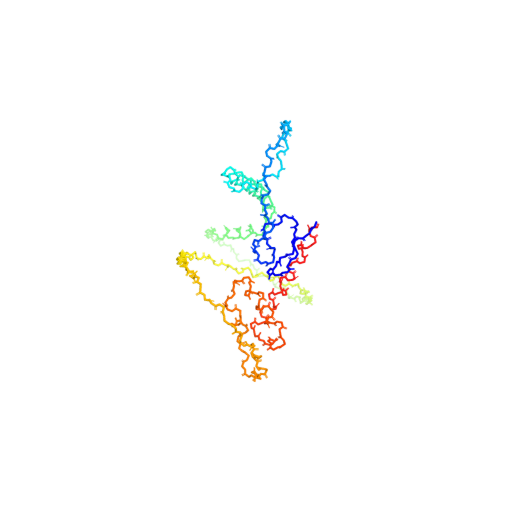 N 1
ATOM 1542 C CA . ASP A 1 210 ? -17.007 -13.140 -4.911 1.00 95.50 210 ASP A CA 1
ATOM 1543 C C . ASP A 1 210 ? -17.849 -14.201 -5.668 1.00 95.50 210 ASP A C 1
ATOM 1545 O O . ASP A 1 210 ? -18.970 -13.922 -6.103 1.00 95.50 210 ASP A O 1
ATOM 1549 N N . LYS A 1 211 ? -17.374 -15.452 -5.800 1.00 95.62 211 LYS A N 1
ATOM 1550 C CA . LYS A 1 211 ? -18.140 -16.526 -6.463 1.00 95.62 211 LYS A CA 1
ATOM 1551 C C . LYS A 1 211 ? -19.302 -17.014 -5.584 1.00 95.62 211 LYS A C 1
ATOM 1553 O O . LYS A 1 211 ? -19.119 -17.218 -4.382 1.00 95.62 211 LYS A O 1
ATOM 1558 N N . PRO A 1 212 ? -20.474 -17.336 -6.172 1.00 94.94 212 PRO A N 1
ATOM 1559 C CA . PRO A 1 212 ? -21.668 -17.746 -5.420 1.00 94.94 212 PRO A CA 1
ATOM 1560 C C . PRO A 1 212 ? -21.435 -18.996 -4.561 1.00 94.94 212 PRO A C 1
ATOM 1562 O O . PRO A 1 212 ? -21.954 -19.105 -3.456 1.00 94.94 212 PRO A O 1
ATOM 1565 N N . GLN A 1 213 ? -20.576 -19.902 -5.029 1.00 94.12 213 GLN A N 1
ATOM 1566 C CA . GLN A 1 213 ? -20.205 -21.130 -4.325 1.00 94.12 213 GLN A CA 1
ATOM 1567 C C . GLN A 1 213 ? -19.442 -20.911 -3.002 1.00 94.12 213 GLN A C 1
ATOM 1569 O O . GLN A 1 213 ? -19.348 -21.843 -2.209 1.00 94.12 213 GLN A O 1
ATOM 1574 N N . PHE A 1 214 ? -18.904 -19.710 -2.751 1.00 94.69 214 PHE A N 1
ATOM 1575 C CA . PHE A 1 214 ? -18.133 -19.380 -1.543 1.00 94.69 214 PHE A CA 1
ATOM 1576 C C . PHE A 1 214 ? -18.790 -18.292 -0.671 1.00 94.69 214 PHE A C 1
ATOM 1578 O O . PHE A 1 214 ? -18.179 -17.827 0.293 1.00 94.69 214 PHE A O 1
ATOM 1585 N N . GLN A 1 215 ? -20.042 -17.903 -0.949 1.00 91.25 215 GLN A N 1
ATOM 1586 C CA . GLN A 1 215 ? -20.712 -16.812 -0.226 1.00 91.25 215 GLN A CA 1
ATOM 1587 C C . GLN A 1 215 ? -20.935 -17.074 1.272 1.00 91.25 215 GLN A C 1
ATOM 1589 O O . GLN A 1 215 ? -21.016 -16.109 2.028 1.00 91.25 215 GLN A O 1
ATOM 1594 N N . GLY A 1 216 ? -20.983 -18.335 1.709 1.00 93.38 216 GLY A N 1
ATOM 1595 C CA . GLY A 1 216 ? -21.098 -18.719 3.124 1.00 93.38 216 GLY A CA 1
ATOM 1596 C C . GLY A 1 216 ? -19.795 -19.225 3.748 1.00 93.38 216 GLY A C 1
ATOM 1597 O O . GLY A 1 216 ? -19.826 -19.859 4.798 1.00 93.38 216 GLY A O 1
ATOM 1598 N N . HIS A 1 217 ? -18.648 -19.041 3.084 1.00 95.44 217 HIS A N 1
ATOM 1599 C CA . HIS A 1 217 ? -17.380 -19.526 3.622 1.00 95.44 217 HIS A CA 1
ATOM 1600 C C . HIS A 1 217 ? -16.836 -18.541 4.677 1.00 95.44 217 HIS A C 1
ATOM 1602 O O . HIS A 1 217 ? -16.643 -17.366 4.346 1.00 95.44 217 HIS A O 1
ATOM 1608 N N . PRO A 1 218 ? -16.476 -18.987 5.900 1.00 94.81 218 PRO A N 1
ATOM 1609 C CA . PRO A 1 218 ? -16.084 -18.094 7.003 1.00 94.81 218 PRO A CA 1
ATOM 1610 C C . PRO A 1 218 ? -14.865 -17.226 6.659 1.00 94.81 218 PRO A C 1
ATOM 1612 O O . PRO A 1 218 ? -14.775 -16.055 7.015 1.00 94.81 218 PRO A O 1
ATOM 1615 N N . ARG A 1 219 ? -13.929 -17.768 5.871 1.00 92.62 219 ARG A N 1
ATOM 1616 C CA . ARG A 1 219 ? -12.758 -17.018 5.388 1.00 92.62 219 ARG A CA 1
ATOM 1617 C C . ARG A 1 219 ? -13.106 -15.934 4.361 1.00 92.62 219 ARG A C 1
ATOM 1619 O O . ARG A 1 219 ? -12.380 -14.959 4.235 1.00 92.62 219 ARG A O 1
ATOM 1626 N N . CYS A 1 220 ? -14.199 -16.094 3.622 1.00 96.06 220 CYS A N 1
ATOM 1627 C CA . CYS A 1 220 ? -14.646 -15.101 2.648 1.00 96.06 220 CYS A CA 1
ATOM 1628 C C . CYS A 1 220 ? -15.487 -13.991 3.280 1.00 96.06 220 CYS A C 1
ATOM 1630 O O . CYS A 1 220 ? -15.562 -12.892 2.730 1.00 96.06 220 CYS A O 1
ATOM 1632 N N . GLU A 1 221 ? -16.093 -14.247 4.438 1.00 95.44 221 GLU A N 1
ATOM 1633 C CA . GLU A 1 221 ? -16.733 -13.209 5.248 1.00 95.44 221 GLU A CA 1
ATOM 1634 C C . GLU A 1 221 ? -15.698 -12.231 5.809 1.00 95.44 221 GLU A C 1
ATOM 1636 O O . GLU A 1 221 ? -15.879 -11.021 5.685 1.00 95.44 221 GLU A O 1
ATOM 1641 N N . THR A 1 222 ? -14.562 -12.723 6.318 1.00 94.69 222 THR A N 1
ATOM 1642 C CA . THR A 1 222 ? -13.491 -11.847 6.826 1.00 94.69 222 THR A CA 1
ATOM 1643 C C . THR A 1 222 ? -12.864 -10.990 5.723 1.00 94.69 222 THR A C 1
ATOM 1645 O O . THR A 1 222 ? -12.630 -9.799 5.932 1.00 94.69 222 THR A O 1
ATOM 1648 N N . VAL A 1 223 ? -12.655 -11.548 4.524 1.00 94.31 223 VAL A N 1
ATOM 1649 C CA . VAL A 1 223 ? -12.154 -10.796 3.356 1.00 94.31 223 VAL A CA 1
ATOM 1650 C C . VAL A 1 223 ? -13.141 -9.702 2.930 1.00 94.31 223 VAL A C 1
ATOM 1652 O O . VAL A 1 223 ? -12.720 -8.572 2.668 1.00 94.31 223 VAL A O 1
ATOM 1655 N N . ARG A 1 224 ? -14.450 -9.994 2.910 1.00 94.69 224 ARG A N 1
ATOM 1656 C CA . ARG A 1 224 ? -15.488 -8.988 2.621 1.00 94.69 224 ARG A CA 1
ATOM 1657 C C . ARG A 1 224 ? -15.560 -7.905 3.692 1.00 94.69 224 ARG A C 1
ATOM 1659 O O . ARG A 1 224 ? -15.618 -6.733 3.335 1.00 94.69 224 ARG A O 1
ATOM 1666 N N . ALA A 1 225 ? -15.489 -8.272 4.972 1.00 95.00 225 ALA A N 1
ATOM 1667 C CA . ALA A 1 225 ? -15.471 -7.313 6.075 1.00 95.00 225 ALA A CA 1
ATOM 1668 C C . ALA A 1 225 ? -14.267 -6.360 5.978 1.00 95.00 225 ALA A C 1
ATOM 1670 O O . ALA A 1 225 ? -14.426 -5.149 6.111 1.00 95.00 225 ALA A O 1
ATOM 1671 N N . GLN A 1 226 ? -13.076 -6.877 5.653 1.00 93.12 226 GLN A N 1
ATOM 1672 C CA . GLN A 1 226 ? -11.893 -6.039 5.420 1.00 93.12 226 GLN A CA 1
ATOM 1673 C C . GLN A 1 226 ? -12.030 -5.124 4.195 1.00 93.12 226 GLN A C 1
ATOM 1675 O O . GLN A 1 226 ? -11.524 -4.001 4.215 1.00 93.12 226 GLN A O 1
ATOM 1680 N N . ARG A 1 227 ? -12.663 -5.590 3.107 1.00 92.19 227 ARG A N 1
ATOM 1681 C CA . ARG A 1 227 ? -12.930 -4.752 1.924 1.00 92.19 227 ARG A CA 1
ATOM 1682 C C . ARG A 1 227 ? -13.865 -3.597 2.298 1.00 92.19 227 ARG A C 1
ATOM 1684 O O . ARG A 1 227 ? -13.499 -2.452 2.064 1.00 92.19 227 ARG A O 1
ATOM 1691 N N . TRP A 1 228 ? -14.967 -3.899 2.986 1.00 93.00 228 TRP A N 1
ATOM 1692 C CA . TRP A 1 228 ? -15.909 -2.904 3.509 1.00 93.00 228 TRP A CA 1
ATOM 1693 C C . TRP A 1 228 ? -15.238 -1.872 4.421 1.00 93.00 228 TRP A C 1
ATOM 1695 O O . TRP A 1 228 ? -15.477 -0.678 4.277 1.00 93.00 228 TRP A O 1
ATOM 1705 N N . GLN A 1 229 ? -14.356 -2.304 5.328 1.00 93.62 229 GLN A N 1
ATOM 1706 C CA . GLN A 1 229 ? -13.608 -1.379 6.188 1.00 93.62 229 GLN A CA 1
ATOM 1707 C C . GLN A 1 229 ? -12.695 -0.444 5.387 1.00 93.62 229 GLN A C 1
ATOM 1709 O O . GLN A 1 229 ? -12.648 0.750 5.669 1.00 93.62 229 GLN A O 1
ATOM 1714 N N . ARG A 1 230 ? -11.988 -0.952 4.368 1.00 90.00 230 ARG A N 1
ATOM 1715 C CA . ARG A 1 230 ? -11.149 -0.106 3.503 1.00 90.00 230 ARG A CA 1
ATOM 1716 C C . ARG A 1 230 ? -11.981 0.887 2.704 1.00 90.00 230 ARG A C 1
ATOM 1718 O O . ARG A 1 230 ? -11.612 2.051 2.647 1.00 90.00 230 ARG A O 1
ATOM 1725 N N . GLU A 1 231 ? -13.103 0.450 2.145 1.00 88.88 231 GLU A N 1
ATOM 1726 C CA . GLU A 1 231 ? -14.021 1.320 1.402 1.00 88.88 231 GLU A CA 1
ATOM 1727 C C . GLU A 1 231 ? -14.645 2.411 2.277 1.00 88.88 231 GLU A C 1
ATOM 1729 O O . GLU A 1 231 ? -14.935 3.483 1.761 1.00 88.88 231 GLU A O 1
ATOM 1734 N N . GLN A 1 232 ? -14.797 2.184 3.587 1.00 90.94 232 GLN A N 1
ATOM 1735 C CA . GLN A 1 232 ? -15.242 3.221 4.524 1.00 90.94 232 GLN A CA 1
ATOM 1736 C C . GLN A 1 232 ? -14.138 4.206 4.932 1.00 90.94 232 GLN A C 1
ATOM 1738 O O . GLN A 1 232 ? -14.444 5.359 5.204 1.00 90.94 232 GLN A O 1
ATOM 1743 N N . VAL A 1 233 ? -12.870 3.782 4.974 1.00 88.25 233 VAL A N 1
ATOM 1744 C CA . VAL A 1 233 ? -11.735 4.647 5.375 1.00 88.25 233 VAL A CA 1
ATOM 1745 C C . VAL A 1 233 ? -11.132 5.406 4.186 1.00 88.25 233 VAL A C 1
ATOM 1747 O O . VAL A 1 233 ? -10.553 6.477 4.342 1.00 88.25 233 VAL A O 1
ATOM 1750 N N . GLN A 1 234 ? -11.275 4.880 2.970 1.00 80.62 234 GLN A N 1
ATOM 1751 C CA . GLN A 1 234 ? -10.720 5.482 1.759 1.00 80.62 234 GLN A CA 1
ATOM 1752 C C . GLN A 1 234 ? -11.478 6.691 1.149 1.00 80.62 234 GLN A C 1
ATOM 1754 O O . GLN A 1 234 ? -10.834 7.409 0.378 1.00 80.62 234 GLN A O 1
ATOM 1759 N N . PRO A 1 235 ? -12.768 6.990 1.429 1.00 71.44 235 PRO A N 1
ATOM 1760 C CA . PRO A 1 235 ? -13.466 8.073 0.740 1.00 71.44 235 PRO A CA 1
ATOM 1761 C C . PRO A 1 235 ? -12.914 9.450 1.137 1.00 71.44 235 PRO A C 1
ATOM 1763 O O . PRO A 1 235 ? -12.890 10.352 0.300 1.00 71.44 235 PRO A O 1
ATOM 1766 N N . ASP A 1 236 ? -12.355 9.582 2.343 1.00 69.44 236 ASP A N 1
ATOM 1767 C CA . ASP A 1 236 ? -11.773 10.838 2.832 1.00 69.44 236 ASP A CA 1
ATOM 1768 C C . ASP A 1 236 ? -10.506 11.248 2.061 1.00 69.44 236 ASP A C 1
ATOM 1770 O O . ASP A 1 236 ? -10.209 12.434 1.902 1.00 69.44 236 ASP A O 1
ATOM 1774 N N . PHE A 1 237 ? -9.775 10.283 1.494 1.00 65.81 237 PHE A N 1
ATOM 1775 C CA . PHE A 1 237 ? -8.573 10.571 0.706 1.00 65.81 237 PHE A CA 1
ATOM 1776 C C . PHE A 1 237 ? -8.875 10.985 -0.737 1.00 65.81 237 PHE A C 1
ATOM 1778 O O . PHE A 1 237 ? -8.074 11.695 -1.343 1.00 65.81 237 PHE A O 1
ATOM 1785 N N . ALA A 1 238 ? -10.015 10.567 -1.295 1.00 62.12 238 ALA A N 1
ATOM 1786 C CA . ALA A 1 238 ? -10.374 10.875 -2.679 1.00 62.12 238 ALA A CA 1
ATOM 1787 C C . ALA A 1 238 ? -10.890 12.314 -2.869 1.00 62.12 238 ALA A C 1
ATOM 1789 O O . ALA A 1 238 ? -10.867 12.805 -3.992 1.00 62.12 238 ALA A O 1
ATOM 1790 N N . GLN A 1 239 ? -11.320 12.998 -1.799 1.00 67.31 239 GLN A N 1
ATOM 1791 C CA . GLN A 1 239 ? -11.786 14.396 -1.852 1.00 67.31 239 GLN A CA 1
ATOM 1792 C C . GLN A 1 239 ? -10.685 15.443 -1.608 1.00 67.31 239 GLN A C 1
ATOM 1794 O O . GLN A 1 239 ? -10.952 16.638 -1.688 1.00 67.31 239 GLN A O 1
ATOM 1799 N N . SER A 1 240 ? -9.454 15.020 -1.304 1.00 66.44 240 SER A N 1
ATOM 1800 C CA . SER A 1 240 ? -8.343 15.924 -0.955 1.00 66.44 240 SER A CA 1
ATOM 1801 C C . SER A 1 240 ? -7.425 16.292 -2.137 1.00 66.44 240 SER A C 1
ATOM 1803 O O . SER A 1 240 ? -6.357 16.863 -1.915 1.00 66.44 240 SER A O 1
ATOM 1805 N N . TYR A 1 241 ? -7.817 15.962 -3.373 1.00 53.59 241 TYR A N 1
ATOM 1806 C CA . TYR A 1 241 ? -7.096 16.262 -4.620 1.00 53.59 241 TYR A CA 1
ATOM 1807 C C . TYR A 1 241 ? -8.005 16.990 -5.608 1.00 53.59 241 TYR A C 1
ATOM 1809 O O . TYR A 1 241 ? -7.476 17.855 -6.341 1.00 53.59 241 TYR A O 1
#

Secondary structure (DSSP, 8-state):
-EEEPTTT--EEETT-SB-TTT-PBPTT---------PPP---------SSS-GGG-HHHHHHHHHHHHHHHHHHHHHHHHHHHHT--TTHHHHHHHHHTS------------PPP-PPPPPPPPPPPPPP-PPPP------PPP------PPPPP------------------PPP------S----GGGGGTTS-HHHHHHHHHHHHTSGGGTT-HHHHHHHHHHHHHHHHSHHHHT--

Radius of gyration: 38.06 Å; chains: 1; bounding box: 66×63×114 Å

pLDDT: mean 72.74, std 18.6, range [37.38, 98.25]

Sequence (241 aa):
MSVVCNACSTRNRDGAKFCLGCARRLPDFVPGPVVEAWPPVVARPDRGVLALLPAEKPAFWIALGLLVLAMGAAFIGWYFPMARNFRLPEIEAVFRVGQQAEAPPRAATASPPEAARPVPPARPEPAAPEPAAPEPIAQAKKLAPVETIPVTPPPPVQHVKADAAQKEASAPPPSMPSRGAQAAGAGDPMRACANLDYLSMNRCASEQCDKPQFQGHPRCETVRAQRWQREQVQPDFAQSY